Protein AF-A0A545APA5-F1 (afdb_monomer_lite)

Radius of gyration: 21.88 Å; chains: 1; bounding box: 53×45×63 Å

Secondary structure (DSSP, 8-state):
-PPPP--SS-HHHHHHHHHHHHHHHHT-PBPS--BPPTTT-PBPSEEEEETTEEEEEEE-SS---SHHHHHHHHHHHHHHHHHHHHTTGGGS-EEEEEE-SS---HHHHHHHHHTTEEEE-HHHHHHHHHHTT-HHHHHHHHHTT------HHHHHHHHHHHHHS-SSSTTHHHHHHHHHHHHHHHHTTTSPPPEEPPTTS--SS--SEEEE----SHHHHHHHHHH--SEEEEEEE--SS-B-HHHHHHHHTT-BTTTTBSEEEEEESS-B-HHHHHHHHHHHHHH--EEEEE-HHHHHHHHHHHHTT--THHHHHHHHHHHHH--

Foldseek 3Di:
DPDAPDLVFDLVLLLVLCQLLVCQLQVWDWDPWDQFDPPVRDTQSIWTDHPQAIETEHTDAADQQDPVSLVVVLVVVLVSVVRCCVVPVVVGHYAYEYEHAADAFPVSCVVCVVSRYHYHYLVNSLVSCVSSVNNVVSCVSNVVFFDPFDPLVVLVVLLVQVVVQAFDDVRQVVQLVSVQVLCCVQPPVVWARWDADDPPDPDPAHFGTWIAQPDPDHDSVVCCVPLVQRIATEHEHRHPDADAQVVLVSSQVQDDNVHRHQHYEYEYADYHDPRNLVNQVVCCVVPSRHYFYDHSSLSSSLSRCSSSSHRSCVSVVSRVVCSVPVD

pLDDT: mean 87.98, std 14.63, range [32.22, 98.12]

Structure (mmCIF, N/CA/C/O backbone):
data_AF-A0A545APA5-F1
#
_entry.id   AF-A0A545APA5-F1
#
loop_
_atom_site.group_PDB
_atom_site.id
_atom_site.type_symbol
_atom_site.label_atom_id
_atom_site.label_alt_id
_atom_site.label_comp_id
_atom_site.label_asym_id
_atom_site.label_entity_id
_atom_site.label_seq_id
_atom_site.pdbx_PDB_ins_code
_atom_site.Cartn_x
_atom_site.Cartn_y
_atom_site.Cartn_z
_atom_site.occupancy
_atom_site.B_iso_or_equiv
_atom_site.auth_seq_id
_atom_site.auth_comp_id
_atom_site.auth_asym_id
_atom_site.auth_atom_id
_atom_site.pdbx_PDB_model_num
ATOM 1 N N . MET A 1 1 ? -18.502 1.707 -22.173 1.00 32.59 1 MET A N 1
ATOM 2 C CA . MET A 1 1 ? -17.668 1.885 -20.970 1.00 32.59 1 MET A CA 1
ATOM 3 C C . MET A 1 1 ? -17.938 0.678 -20.095 1.00 32.59 1 MET A C 1
ATOM 5 O O . MET A 1 1 ? -19.056 0.595 -19.604 1.00 32.59 1 MET A O 1
ATOM 9 N N . PRO A 1 2 ? -17.041 -0.311 -19.991 1.00 36.38 2 PRO A N 1
ATOM 10 C CA . PRO A 1 2 ? -17.187 -1.287 -18.925 1.00 36.38 2 PRO A CA 1
ATOM 11 C C . PRO A 1 2 ? -16.918 -0.536 -17.620 1.00 36.38 2 PRO A C 1
ATOM 13 O O . PRO A 1 2 ? -15.847 0.048 -17.463 1.00 36.38 2 PRO A O 1
ATOM 16 N N . GLU A 1 3 ? -17.927 -0.455 -16.754 1.00 32.22 3 GLU A N 1
ATOM 17 C CA . GLU A 1 3 ? -17.764 0.060 -15.396 1.00 32.22 3 GLU A CA 1
ATOM 18 C C . GLU A 1 3 ? -16.607 -0.697 -14.737 1.00 32.22 3 GLU A C 1
ATOM 20 O O . GLU A 1 3 ? -16.587 -1.933 -14.729 1.00 32.22 3 GLU A O 1
ATOM 25 N N . GLU A 1 4 ? -15.612 0.028 -14.216 1.00 44.09 4 GLU A N 1
ATOM 26 C CA . GLU A 1 4 ? -14.711 -0.575 -13.239 1.00 44.09 4 GLU A CA 1
ATOM 27 C C . GLU A 1 4 ? -15.588 -1.137 -12.116 1.00 44.09 4 GLU A C 1
ATOM 29 O O . GLU A 1 4 ? -16.508 -0.439 -11.676 1.00 44.09 4 GLU A O 1
ATOM 34 N N . PRO A 1 5 ? -15.362 -2.376 -11.645 1.00 40.19 5 PRO A N 1
ATOM 35 C CA . PRO A 1 5 ? -16.079 -2.834 -10.473 1.00 40.19 5 PRO A CA 1
ATOM 36 C C . PRO A 1 5 ? -15.767 -1.840 -9.355 1.00 40.19 5 PRO A C 1
ATOM 38 O O . PRO A 1 5 ? -14.600 -1.666 -8.994 1.00 40.19 5 PRO A O 1
ATOM 41 N N . ALA A 1 6 ? -16.805 -1.163 -8.857 1.00 38.28 6 ALA A N 1
ATOM 42 C CA . ALA A 1 6 ? -16.716 -0.314 -7.680 1.00 38.28 6 ALA A CA 1
ATOM 43 C C . ALA A 1 6 ? -15.937 -1.057 -6.578 1.00 38.28 6 ALA A C 1
ATOM 45 O O . ALA A 1 6 ? -16.002 -2.296 -6.539 1.00 38.28 6 ALA A O 1
ATOM 46 N N . PRO A 1 7 ? -15.213 -0.358 -5.678 1.00 47.88 7 PRO A N 1
ATOM 47 C CA . PRO A 1 7 ? -14.736 -1.007 -4.463 1.00 47.88 7 PRO A CA 1
ATOM 48 C C . PRO A 1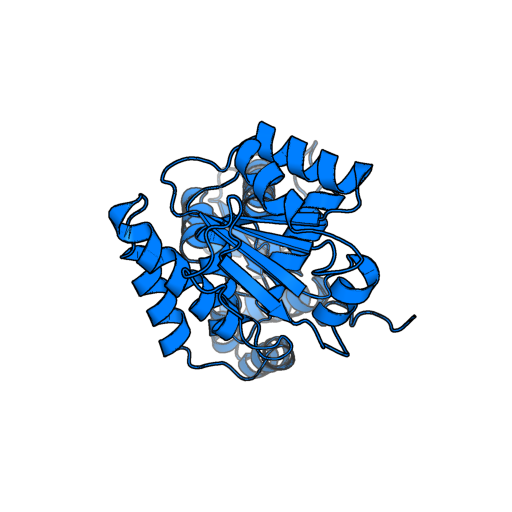 7 ? -15.931 -1.744 -3.854 1.00 47.88 7 PRO A C 1
ATOM 50 O O . PRO A 1 7 ? -16.967 -1.136 -3.583 1.00 47.88 7 PRO A O 1
ATOM 53 N N . ARG A 1 8 ? -15.844 -3.079 -3.778 1.00 57.56 8 ARG A N 1
ATOM 54 C CA . ARG A 1 8 ? -17.017 -3.916 -3.477 1.00 57.56 8 ARG A CA 1
ATOM 55 C C . ARG A 1 8 ? -17.552 -3.672 -2.063 1.00 57.56 8 ARG A C 1
ATOM 57 O O . ARG A 1 8 ? -18.700 -4.022 -1.804 1.00 57.56 8 ARG A O 1
ATOM 64 N N . TYR A 1 9 ? -16.766 -3.012 -1.207 1.00 65.44 9 TYR A N 1
ATOM 65 C CA . TYR A 1 9 ? -17.200 -2.477 0.078 1.00 65.44 9 TYR A CA 1
ATOM 66 C C . TYR A 1 9 ? -17.192 -0.952 0.091 1.00 65.44 9 TYR A C 1
ATOM 68 O O . TYR A 1 9 ? -16.242 -0.296 -0.338 1.00 65.44 9 TYR A O 1
ATOM 76 N N . SER A 1 10 ? -18.251 -0.392 0.660 1.00 78.62 10 SER A N 1
ATOM 77 C CA . SER A 1 10 ? -18.322 1.013 1.039 1.00 78.62 10 SER A CA 1
ATOM 78 C C . SER A 1 10 ? -17.868 1.193 2.485 1.00 78.62 10 SER A C 1
ATOM 80 O O . SER A 1 10 ? -18.072 0.323 3.334 1.00 78.62 10 SER A O 1
ATOM 82 N N . GLU A 1 11 ? -17.314 2.365 2.790 1.00 87.81 11 GLU A N 1
ATOM 83 C CA . GLU A 1 11 ? -17.044 2.799 4.167 1.00 87.81 11 GLU A CA 1
ATOM 84 C C . GLU A 1 11 ? -18.281 2.631 5.063 1.00 87.81 11 GLU A C 1
ATOM 86 O O . GLU A 1 11 ? -18.167 2.185 6.198 1.00 87.81 11 GLU A O 1
ATOM 91 N N . LEU A 1 12 ? -19.476 2.860 4.505 1.00 89.44 12 LEU A N 1
ATOM 92 C CA . LEU A 1 12 ? -20.754 2.652 5.178 1.00 89.44 12 LEU A CA 1
ATOM 93 C C . LEU A 1 12 ? -20.958 1.206 5.657 1.00 89.44 12 LEU A C 1
ATOM 95 O O . LEU A 1 12 ? -21.382 1.009 6.791 1.00 89.44 12 LEU A O 1
ATOM 99 N N . GLN A 1 13 ? -20.663 0.200 4.830 1.00 90.50 13 GLN A N 1
ATOM 100 C CA . GLN A 1 13 ? -20.833 -1.207 5.221 1.00 90.50 13 GLN A CA 1
ATOM 101 C C . GLN A 1 13 ? -19.850 -1.609 6.325 1.00 90.50 13 GLN A C 1
ATOM 103 O O . GLN A 1 13 ? -20.240 -2.301 7.265 1.00 90.50 13 GLN A O 1
ATOM 108 N N . LEU A 1 14 ? -18.599 -1.138 6.253 1.00 92.69 14 LEU A N 1
ATOM 109 C CA . LEU A 1 14 ? -17.624 -1.367 7.320 1.00 92.69 14 LEU A CA 1
ATOM 110 C C . LEU A 1 14 ? -18.073 -0.692 8.624 1.00 92.69 14 LEU A C 1
ATOM 112 O O . LEU A 1 14 ? -18.057 -1.319 9.681 1.00 92.69 14 LEU A O 1
ATOM 116 N N . THR A 1 15 ? -18.551 0.551 8.550 1.00 94.38 15 THR A N 1
ATOM 117 C CA . THR A 1 15 ? -19.113 1.271 9.699 1.00 94.38 15 THR A CA 1
ATOM 118 C C . THR A 1 15 ? -20.309 0.529 10.297 1.00 94.38 15 THR A C 1
ATOM 120 O O . THR A 1 15 ? -20.376 0.377 11.513 1.00 94.38 15 THR A O 1
ATOM 123 N N . GLN A 1 16 ? -21.221 -0.000 9.476 1.00 93.62 16 GLN A N 1
ATOM 124 C CA . GLN A 1 16 ? -22.370 -0.789 9.941 1.00 93.62 16 GLN A CA 1
ATOM 125 C C . GLN A 1 16 ? -21.945 -2.083 10.647 1.00 93.62 16 GLN A C 1
ATOM 127 O O . GLN A 1 16 ? -22.492 -2.413 11.702 1.00 93.62 16 GLN A O 1
ATOM 132 N N . LEU A 1 17 ? -20.952 -2.800 10.107 1.00 94.38 17 LEU A N 1
ATOM 133 C CA . LEU A 1 17 ? -20.383 -3.978 10.765 1.00 94.38 17 LEU A CA 1
ATOM 134 C C . LEU A 1 17 ? -19.790 -3.598 12.128 1.00 94.38 17 LEU A C 1
ATOM 136 O O . LEU A 1 17 ? -20.111 -4.222 13.138 1.00 94.38 17 LEU A O 1
ATOM 140 N N . LEU A 1 18 ? -18.982 -2.538 12.181 1.00 96.50 18 LEU A N 1
ATOM 141 C CA . LEU A 1 18 ? -18.367 -2.053 13.416 1.00 96.50 18 LEU A CA 1
ATOM 142 C C . LEU A 1 18 ? -19.415 -1.626 14.456 1.00 96.50 18 LEU A C 1
ATOM 144 O O . LEU A 1 18 ? -19.335 -2.044 15.611 1.00 96.50 18 LEU A O 1
ATOM 148 N N . GLN A 1 19 ? -20.446 -0.881 14.051 1.00 95.31 19 GLN A N 1
ATOM 149 C CA . GLN A 1 19 ? -21.555 -0.475 14.924 1.00 95.31 19 GLN A CA 1
ATOM 150 C C . GLN A 1 19 ? -22.331 -1.670 15.494 1.00 95.31 19 GLN A C 1
ATOM 152 O O . GLN A 1 19 ? -22.852 -1.597 16.606 1.00 95.31 19 GLN A O 1
ATOM 157 N N . LYS A 1 20 ? -22.386 -2.786 14.761 1.00 94.69 20 LYS A N 1
ATOM 158 C CA . LYS A 1 20 ? -23.021 -4.031 15.205 1.00 94.69 20 LYS A CA 1
ATOM 159 C C . LYS A 1 20 ? -22.152 -4.813 16.197 1.00 94.69 20 LYS A C 1
ATOM 161 O O . LYS A 1 20 ? -22.684 -5.356 17.166 1.00 94.69 20 LYS A O 1
ATOM 166 N N . ILE A 1 21 ? -20.834 -4.881 15.977 1.00 97.31 21 ILE A N 1
ATOM 167 C CA . ILE A 1 21 ? -19.932 -5.716 16.791 1.00 97.31 21 ILE A CA 1
ATOM 168 C C . ILE A 1 21 ? -19.399 -5.007 18.044 1.00 97.31 21 ILE A C 1
ATOM 170 O O . ILE A 1 21 ? -19.267 -5.663 19.074 1.00 97.31 21 ILE A O 1
ATOM 174 N N . ILE A 1 22 ? -19.118 -3.698 17.994 1.00 97.19 22 ILE A N 1
ATOM 175 C CA . ILE A 1 22 ? -18.480 -2.950 19.096 1.00 97.19 22 ILE A CA 1
ATOM 176 C C . ILE A 1 22 ? -19.302 -3.033 20.394 1.00 97.19 22 ILE A C 1
ATOM 178 O O . ILE A 1 22 ? -18.725 -3.444 21.405 1.00 97.19 22 ILE A O 1
ATOM 182 N N . PRO A 1 23 ? -20.624 -2.749 20.400 1.00 96.75 23 PRO A N 1
ATOM 183 C CA . PRO A 1 23 ? -21.413 -2.787 21.632 1.00 96.75 23 PRO A CA 1
ATOM 184 C C . PRO A 1 23 ? -21.357 -4.141 22.332 1.00 96.75 23 PRO A C 1
ATOM 186 O O . PRO A 1 23 ? -21.187 -4.216 23.543 1.00 96.75 23 PRO A O 1
ATOM 189 N N . ARG A 1 24 ? -21.420 -5.232 21.558 1.00 96.25 24 ARG A N 1
ATOM 190 C CA . ARG A 1 24 ? -21.397 -6.599 22.096 1.00 96.25 24 ARG A CA 1
ATOM 191 C C . ARG A 1 24 ? -20.000 -7.073 22.479 1.00 96.25 24 ARG A C 1
ATOM 193 O O . ARG A 1 24 ? -19.850 -7.793 23.459 1.00 96.25 24 ARG A O 1
ATOM 200 N N . ALA A 1 25 ? -18.975 -6.701 21.714 1.00 96.06 25 ALA A N 1
ATOM 201 C CA . ALA A 1 25 ? -17.600 -7.113 21.986 1.00 96.06 25 ALA A CA 1
ATOM 202 C C . ALA A 1 25 ? -17.033 -6.448 23.245 1.00 96.06 25 ALA A C 1
ATOM 204 O O . ALA A 1 25 ? -16.169 -7.027 23.920 1.00 96.06 25 ALA A O 1
ATOM 205 N N . PHE A 1 26 ? -17.465 -5.221 23.530 1.00 95.75 26 PHE A N 1
ATOM 206 C CA . PHE A 1 26 ? -16.874 -4.388 24.570 1.00 95.75 26 PHE A CA 1
ATOM 207 C C . PHE A 1 26 ? -17.806 -4.072 25.737 1.00 95.75 26 PHE A C 1
ATOM 209 O O . PHE A 1 26 ? -17.284 -3.590 26.743 1.00 95.75 26 PHE A O 1
ATOM 216 N N . ASP A 1 27 ? -19.095 -4.412 25.623 1.00 95.38 27 ASP A N 1
ATOM 217 C CA . ASP A 1 27 ? -20.151 -4.077 26.586 1.00 95.38 27 ASP A CA 1
ATOM 218 C C . ASP A 1 27 ? -20.247 -2.557 26.793 1.00 95.38 27 ASP A C 1
ATOM 220 O O . ASP A 1 27 ? -19.984 -2.025 27.868 1.00 95.38 27 ASP A O 1
ATOM 224 N N . VAL A 1 28 ? -20.498 -1.846 25.689 1.00 95.25 28 VAL A N 1
ATOM 225 C CA . VAL A 1 28 ? -20.505 -0.375 25.621 1.00 95.25 28 VAL A CA 1
ATOM 226 C C . VAL A 1 28 ? -21.687 0.130 24.805 1.00 95.25 28 VAL A C 1
ATOM 228 O O . VAL A 1 28 ? -22.149 -0.537 23.878 1.00 95.25 28 VAL A O 1
ATOM 231 N N . GLU A 1 29 ? -22.121 1.351 25.089 1.00 93.19 29 GLU A N 1
ATOM 232 C CA . GLU A 1 29 ? -23.029 2.096 24.220 1.00 93.19 29 GLU A CA 1
ATOM 233 C C . GLU A 1 29 ? -22.230 2.999 23.272 1.00 93.19 29 GLU A C 1
ATOM 235 O O . GLU A 1 29 ? -21.203 3.572 23.644 1.00 93.19 29 GLU A O 1
ATOM 240 N N . LEU A 1 30 ? -22.689 3.116 22.024 1.00 91.94 30 LEU A N 1
ATOM 241 C CA . LEU A 1 30 ? -22.086 4.038 21.063 1.00 91.94 30 LEU A CA 1
ATOM 242 C C . LEU A 1 30 ? -22.632 5.443 21.296 1.00 91.94 30 LEU A C 1
ATOM 244 O O . LEU A 1 30 ? -23.838 5.631 21.454 1.00 91.94 30 LEU A O 1
ATOM 248 N N . ALA A 1 31 ? -21.756 6.441 21.241 1.00 84.56 31 ALA A N 1
ATOM 249 C CA . ALA A 1 31 ? -22.164 7.833 21.296 1.00 84.56 31 ALA A CA 1
ATOM 250 C C . ALA A 1 31 ? -22.983 8.196 20.047 1.00 84.56 31 ALA A C 1
ATOM 252 O O . ALA A 1 31 ? -22.583 7.914 18.916 1.00 84.56 31 ALA A O 1
ATOM 253 N N . SER A 1 32 ? -24.118 8.872 20.245 1.00 63.72 32 SER A N 1
ATOM 254 C CA . SER A 1 32 ? -25.019 9.271 19.158 1.00 63.72 32 SER A CA 1
ATOM 255 C C . SER A 1 32 ? -24.383 10.272 18.186 1.00 63.72 32 SER A C 1
ATOM 257 O O . SER A 1 32 ? -24.741 10.287 17.010 1.00 63.72 32 SER A O 1
ATOM 259 N N . GLU A 1 33 ? -23.442 11.100 18.661 1.00 65.81 33 GLU A N 1
ATOM 260 C CA . GLU A 1 33 ? -22.633 12.022 17.854 1.00 65.81 33 GLU A CA 1
ATOM 261 C C . GLU A 1 33 ? -21.483 12.614 18.685 1.00 65.81 33 GLU A C 1
ATOM 263 O O . GLU A 1 33 ? -21.731 13.369 19.622 1.00 65.81 33 GLU A O 1
ATOM 268 N N . VAL A 1 34 ? -20.227 12.347 18.312 1.00 63.03 34 VAL A N 1
ATOM 269 C CA . VAL A 1 34 ? -19.080 13.131 18.803 1.00 63.03 34 VAL A CA 1
ATOM 270 C C . VAL A 1 34 ? -18.752 14.184 17.755 1.00 63.03 34 VAL A C 1
ATOM 272 O O . VAL A 1 34 ? -18.279 13.876 16.657 1.00 63.03 34 VAL A O 1
ATOM 275 N N . ARG A 1 35 ? -19.066 15.442 18.077 1.00 64.44 35 ARG A N 1
ATOM 276 C CA . ARG A 1 35 ? -18.706 16.598 17.254 1.00 64.44 35 ARG A CA 1
ATOM 277 C C . ARG A 1 35 ? -17.394 17.159 17.759 1.00 64.44 35 ARG A C 1
ATOM 279 O O . ARG A 1 35 ? -17.296 17.527 18.924 1.00 64.44 35 ARG A O 1
ATOM 286 N N . LEU A 1 36 ? -16.412 17.251 16.870 1.00 65.62 36 LEU A N 1
ATOM 287 C CA . LEU A 1 36 ? -15.152 17.894 17.209 1.00 65.62 36 LEU A CA 1
ATOM 288 C C . LEU A 1 36 ? -15.356 19.408 17.417 1.00 65.62 36 LEU A C 1
ATOM 290 O O . LEU A 1 36 ? -16.164 2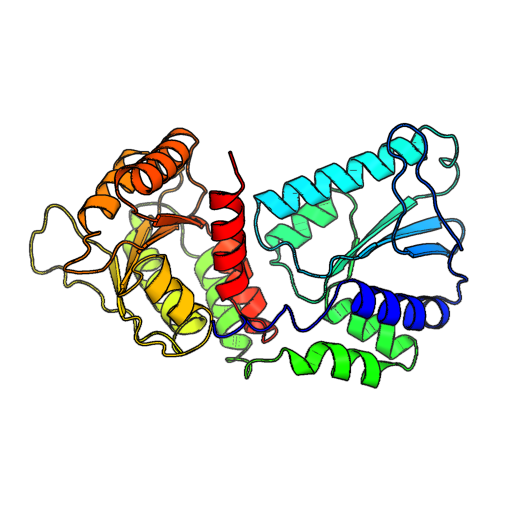0.023 16.702 1.00 65.62 36 LEU A O 1
ATOM 294 N N . PRO A 1 37 ? -14.608 20.018 18.351 1.00 63.22 37 PRO A N 1
ATOM 295 C CA . PRO A 1 37 ? -14.672 21.447 18.626 1.00 63.22 37 PRO A CA 1
ATOM 296 C C . PRO A 1 37 ? -14.287 22.300 17.408 1.00 63.22 37 PRO A C 1
ATOM 298 O O . PRO A 1 37 ? -13.716 21.841 16.408 1.00 63.22 37 PRO A O 1
ATOM 301 N N . LYS A 1 38 ? -14.660 23.584 17.447 1.00 56.56 38 LYS A N 1
ATOM 302 C CA . LYS A 1 38 ? -14.297 24.536 16.386 1.00 56.56 38 LYS A CA 1
ATOM 303 C C . LYS A 1 38 ? -12.769 24.705 16.357 1.00 56.56 38 LYS A C 1
ATOM 305 O O . LYS A 1 38 ? -12.176 24.802 17.421 1.00 56.56 38 LYS A O 1
ATOM 310 N N . PRO A 1 39 ? -12.135 24.810 15.172 1.00 54.34 39 PRO A N 1
ATOM 311 C CA . PRO A 1 39 ? -12.724 25.015 13.843 1.00 54.34 39 PRO A CA 1
ATOM 312 C C . PRO A 1 39 ? -12.998 23.734 13.036 1.00 54.34 39 PRO A C 1
ATOM 314 O O . PRO A 1 39 ? -13.485 23.842 11.913 1.00 54.34 39 PRO A O 1
ATOM 317 N N . LEU A 1 40 ? -12.701 22.540 13.562 1.00 60.06 40 LEU A N 1
ATOM 318 C CA . LEU A 1 40 ? -12.687 21.310 12.763 1.00 60.06 40 LEU A CA 1
ATOM 319 C C . LEU A 1 40 ? -14.084 20.883 12.292 1.00 60.06 40 LEU A C 1
ATOM 321 O O . LEU A 1 40 ? -14.188 20.416 11.166 1.00 60.06 40 LEU A O 1
ATOM 325 N N . ARG A 1 41 ? -15.158 21.082 13.081 1.00 54.62 41 ARG A N 1
ATOM 326 C CA . ARG A 1 41 ? -16.564 20.759 12.705 1.00 54.62 41 ARG A CA 1
ATOM 327 C C . ARG A 1 41 ? -16.757 19.360 12.076 1.00 54.62 41 ARG A C 1
ATOM 329 O O . ARG A 1 41 ? -17.726 19.137 11.351 1.00 54.62 41 ARG A O 1
ATOM 336 N N . MET A 1 42 ? -15.856 18.418 12.337 1.00 59.66 42 MET A N 1
ATOM 337 C CA . MET A 1 42 ? -15.904 17.075 11.764 1.00 59.66 42 MET A CA 1
ATOM 338 C C . MET A 1 42 ? -16.576 16.099 12.732 1.00 59.66 42 MET A C 1
ATOM 340 O O . MET A 1 42 ? -16.525 16.273 13.952 1.00 59.66 42 MET A O 1
ATOM 344 N N . ARG A 1 43 ? -17.249 15.103 12.153 1.00 67.50 43 ARG A N 1
ATOM 345 C CA . ARG A 1 43 ? -17.940 14.023 12.856 1.00 67.50 43 ARG A CA 1
ATOM 346 C C . ARG A 1 43 ? -17.002 12.824 12.888 1.00 67.50 43 ARG A C 1
ATOM 348 O O . ARG A 1 43 ? -16.492 12.445 11.840 1.00 67.50 43 ARG A O 1
ATOM 355 N N . VAL A 1 44 ? -16.770 12.272 14.073 1.00 77.81 44 VAL A N 1
ATOM 356 C CA . VAL A 1 44 ? -16.097 10.975 14.212 1.00 77.81 44 VAL A CA 1
ATOM 357 C C . VAL A 1 44 ? -17.083 9.885 13.792 1.00 77.81 44 VAL A C 1
ATOM 359 O O . VAL A 1 44 ? -18.263 9.976 14.140 1.00 77.81 44 VAL A O 1
ATOM 362 N N . ASP A 1 45 ? -16.617 8.876 13.054 1.00 87.69 45 ASP A N 1
ATOM 363 C CA . ASP A 1 45 ? -17.488 7.824 12.515 1.00 87.69 45 ASP A CA 1
ATOM 364 C C . ASP A 1 45 ? -18.151 7.001 13.627 1.00 87.69 45 ASP A C 1
ATOM 366 O O . ASP A 1 45 ? -19.364 6.777 13.609 1.00 87.69 45 ASP A O 1
ATOM 370 N N . ILE A 1 46 ? -17.362 6.564 14.615 1.00 91.94 46 ILE A N 1
ATOM 371 C CA . ILE A 1 46 ? -17.848 5.846 15.797 1.00 91.94 46 ILE A CA 1
ATOM 372 C C . ILE A 1 46 ? -17.073 6.320 17.026 1.00 91.94 46 ILE A C 1
ATOM 374 O O . ILE A 1 46 ? -15.854 6.480 16.989 1.00 91.94 46 ILE A O 1
ATOM 378 N N . ALA A 1 47 ? -17.772 6.499 18.142 1.00 91.94 47 ALA A N 1
ATOM 379 C CA . ALA A 1 47 ? -17.153 6.782 19.425 1.00 91.94 47 ALA A CA 1
ATOM 380 C C . ALA A 1 47 ? -17.875 6.040 20.548 1.00 91.94 47 ALA A C 1
ATOM 382 O O . ALA A 1 47 ? -19.086 5.833 20.479 1.00 91.94 47 ALA A O 1
ATOM 383 N N . PHE A 1 48 ? -17.131 5.638 21.570 1.00 92.62 48 PHE A N 1
ATOM 384 C CA . PHE A 1 48 ? -17.672 5.004 22.769 1.00 92.62 48 PHE A CA 1
ATOM 385 C C . PHE A 1 48 ? -16.722 5.218 23.947 1.00 92.62 48 PHE A C 1
ATOM 387 O O . PHE A 1 48 ? -15.517 5.390 23.758 1.00 92.62 48 PHE A O 1
ATOM 394 N N . GLU A 1 49 ? -17.255 5.182 25.162 1.00 91.44 49 GLU A N 1
ATOM 395 C CA . GLU A 1 49 ? -16.455 5.228 26.383 1.00 91.44 49 GLU A CA 1
ATOM 396 C C . GLU A 1 49 ? -16.372 3.836 27.008 1.00 91.44 49 GLU A C 1
ATOM 398 O O . GLU A 1 49 ? -17.351 3.089 27.040 1.00 91.44 49 GLU A O 1
ATOM 403 N N . ARG A 1 50 ? -15.190 3.466 27.503 1.00 90.94 50 ARG A N 1
ATOM 404 C CA . ARG A 1 50 ? -14.985 2.206 28.214 1.00 90.94 50 ARG A CA 1
ATOM 405 C C . ARG A 1 50 ? -13.981 2.389 29.337 1.00 90.94 50 ARG A C 1
ATOM 407 O O . ARG A 1 50 ? -12.857 2.808 29.085 1.00 90.94 50 ARG A O 1
ATOM 414 N N . ALA A 1 51 ? -14.378 2.029 30.558 1.00 89.81 51 ALA A N 1
ATOM 415 C CA . ALA A 1 51 ? -13.530 2.124 31.750 1.00 89.81 51 ALA A CA 1
ATOM 416 C C . ALA A 1 51 ? -12.875 3.516 31.918 1.00 89.81 51 ALA A C 1
ATOM 418 O O . ALA A 1 51 ? -11.681 3.614 32.196 1.00 89.81 51 ALA A O 1
ATOM 419 N N . GLY A 1 52 ? -13.647 4.586 31.695 1.00 87.88 52 GLY A N 1
ATOM 420 C CA . GLY A 1 52 ? -13.167 5.967 31.794 1.00 87.88 52 GLY A CA 1
ATOM 421 C C . GLY A 1 52 ? -12.221 6.395 30.671 1.00 87.88 52 GLY A C 1
ATOM 422 O O . GLY A 1 52 ? -11.500 7.365 30.839 1.00 87.88 52 GLY A O 1
ATOM 423 N N . THR A 1 53 ? -12.159 5.664 29.553 1.00 90.12 53 THR A N 1
ATOM 424 C CA . THR A 1 53 ? -11.378 6.031 28.361 1.00 90.12 53 THR A CA 1
ATOM 425 C C . THR A 1 53 ? -12.317 6.244 27.180 1.00 90.12 53 THR A C 1
ATOM 427 O O . THR A 1 53 ? -13.063 5.334 26.806 1.00 90.12 53 THR A O 1
ATOM 430 N N . LEU A 1 54 ? -12.250 7.418 26.554 1.00 89.44 54 LEU A N 1
ATOM 431 C CA . LEU A 1 54 ? -12.953 7.710 25.311 1.00 89.44 54 LEU A CA 1
ATOM 432 C C . LEU A 1 54 ? -12.195 7.071 24.143 1.00 89.44 54 LEU A C 1
ATOM 434 O O . LEU A 1 54 ? -11.007 7.319 23.947 1.00 89.44 54 LEU A O 1
ATOM 438 N N . THR A 1 55 ? -12.875 6.250 23.349 1.00 92.38 55 THR A N 1
ATOM 439 C CA . THR A 1 55 ? -12.329 5.662 22.123 1.00 92.38 55 THR A CA 1
ATOM 440 C C . THR A 1 55 ? -13.010 6.268 20.910 1.00 92.38 55 THR A C 1
ATOM 442 O O . THR A 1 55 ? -14.233 6.226 20.791 1.00 92.38 55 THR A O 1
ATOM 445 N N . LEU A 1 56 ? -12.206 6.794 19.991 1.00 91.62 56 LEU A N 1
ATOM 446 C CA . LEU A 1 56 ? -12.647 7.297 18.696 1.00 91.62 56 LEU A CA 1
ATOM 447 C C . LEU A 1 56 ? -12.182 6.340 17.614 1.00 91.62 56 LEU A C 1
ATOM 449 O O . LEU A 1 56 ? -10.990 6.051 17.520 1.00 91.62 56 LEU A O 1
ATOM 453 N N . VAL A 1 57 ? -13.110 5.866 16.795 1.00 93.81 57 VAL A N 1
ATOM 454 C CA . VAL A 1 57 ? -12.822 4.970 15.681 1.00 93.81 57 VAL A CA 1
ATOM 455 C C . VAL A 1 57 ? -13.066 5.728 14.388 1.00 93.81 57 VAL A C 1
ATOM 457 O O . VAL A 1 57 ? -14.200 6.067 14.056 1.00 93.81 57 VAL A O 1
ATOM 460 N N . GLU A 1 58 ? -11.981 5.976 13.666 1.00 93.50 58 GLU A N 1
ATOM 461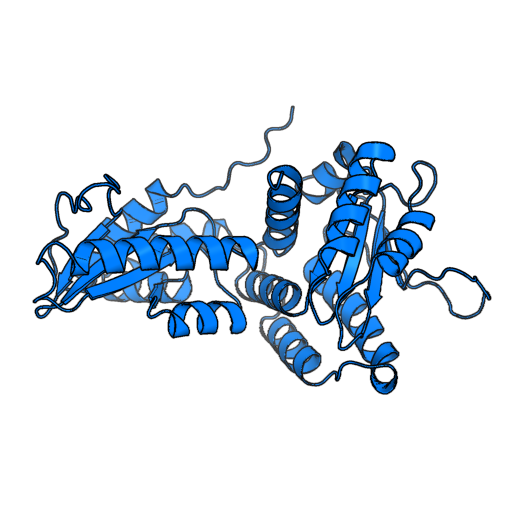 C CA . GLU A 1 58 ? -12.009 6.468 12.297 1.00 93.50 58 GLU A CA 1
ATOM 462 C C . GLU A 1 58 ? -12.108 5.277 11.348 1.00 93.50 58 GLU A C 1
ATOM 464 O O . GLU A 1 58 ? -11.231 4.407 11.346 1.00 93.50 58 GLU A O 1
ATOM 469 N N . VAL A 1 59 ? -13.145 5.239 10.517 1.00 93.88 59 VAL A N 1
ATOM 470 C CA . VAL A 1 59 ? -13.371 4.150 9.567 1.00 93.88 59 VAL A CA 1
ATOM 471 C C . VAL A 1 59 ? -12.908 4.586 8.187 1.00 93.88 59 VAL A C 1
ATOM 473 O O . VAL A 1 59 ? -13.178 5.695 7.732 1.00 93.88 59 VAL A O 1
ATOM 476 N N . ARG A 1 60 ? -12.178 3.718 7.489 1.00 93.00 60 ARG A N 1
ATOM 477 C CA . ARG A 1 60 ? -11.782 3.964 6.102 1.00 93.00 60 ARG A CA 1
ATOM 478 C C . ARG A 1 60 ? -12.233 2.833 5.213 1.00 93.00 60 ARG A C 1
ATOM 480 O O . ARG A 1 60 ? -11.749 1.719 5.353 1.00 93.00 60 ARG A O 1
ATOM 487 N N . GLY A 1 61 ? -13.088 3.144 4.239 1.00 88.12 61 GLY A N 1
ATOM 488 C CA . GLY A 1 61 ? -13.565 2.165 3.252 1.00 88.12 61 GLY A CA 1
ATOM 489 C C . GLY A 1 61 ? -12.468 1.606 2.336 1.00 88.12 61 GLY A C 1
ATOM 490 O O . GLY A 1 61 ? -12.662 0.579 1.698 1.00 88.12 61 GLY A O 1
ATOM 491 N N . SER A 1 62 ? -11.300 2.251 2.283 1.00 89.19 62 SER A N 1
ATOM 492 C CA . SER A 1 62 ? -10.118 1.755 1.575 1.00 89.19 62 SER A CA 1
ATOM 493 C C . SER A 1 62 ? -8.885 1.828 2.469 1.00 89.19 62 SER A C 1
ATOM 495 O O . SER A 1 62 ? -8.592 2.889 3.028 1.00 89.19 62 SER A O 1
ATOM 497 N N . THR A 1 63 ? -8.110 0.747 2.538 1.00 94.19 63 THR A N 1
ATOM 498 C CA . THR A 1 63 ? -6.833 0.730 3.262 1.00 94.19 63 THR A CA 1
ATOM 499 C C . THR A 1 63 ? -5.857 1.763 2.677 1.00 94.19 63 THR A C 1
ATOM 501 O O . THR A 1 63 ? -5.619 1.726 1.470 1.00 94.19 63 THR A O 1
ATOM 504 N N . PRO A 1 64 ? -5.264 2.676 3.470 1.00 95.00 64 PRO A N 1
ATOM 505 C CA . PRO A 1 64 ? -4.277 3.650 2.997 1.00 95.00 64 PRO A CA 1
ATOM 506 C C . PRO A 1 64 ? -2.905 2.985 2.829 1.00 95.00 64 PRO A C 1
ATOM 508 O O . PRO A 1 64 ? -2.159 2.823 3.786 1.00 95.00 64 PRO A O 1
ATOM 511 N N . GLN A 1 65 ? -2.557 2.590 1.611 1.00 94.88 65 GLN A N 1
ATOM 512 C CA . GLN A 1 65 ? -1.414 1.710 1.340 1.00 94.88 65 GLN A CA 1
ATOM 513 C C . GLN A 1 65 ? -0.167 2.441 0.824 1.00 94.88 65 GLN A C 1
ATOM 515 O O . GLN A 1 65 ? 0.808 1.801 0.438 1.00 94.88 65 GLN A O 1
ATOM 520 N N . THR A 1 66 ? -0.186 3.776 0.797 1.00 95.19 66 THR A N 1
ATOM 521 C CA . THR A 1 66 ? 0.963 4.595 0.395 1.00 95.19 66 THR A CA 1
ATOM 522 C C . THR A 1 66 ? 1.484 5.409 1.568 1.00 95.19 66 THR A C 1
ATOM 524 O O . THR A 1 66 ? 0.740 5.871 2.434 1.00 95.19 66 THR A O 1
ATOM 527 N N . ASP A 1 67 ? 2.789 5.653 1.555 1.00 94.25 67 ASP A N 1
ATOM 528 C CA . ASP A 1 67 ? 3.484 6.491 2.528 1.00 94.25 67 ASP A CA 1
ATOM 529 C C . ASP A 1 67 ? 2.876 7.910 2.645 1.00 94.25 67 ASP A C 1
ATOM 531 O O . ASP A 1 67 ? 2.759 8.454 3.745 1.00 94.25 67 ASP A O 1
ATOM 535 N N . ARG A 1 68 ? 2.410 8.488 1.526 1.00 93.75 68 ARG A N 1
ATOM 536 C CA . ARG A 1 68 ? 1.680 9.765 1.511 1.00 93.75 68 ARG A CA 1
ATOM 537 C C . ARG A 1 68 ? 0.364 9.666 2.286 1.00 93.75 68 ARG A C 1
ATOM 539 O O . ARG A 1 68 ? 0.155 10.464 3.196 1.00 93.75 68 ARG A O 1
ATOM 546 N N . ARG A 1 69 ? -0.485 8.687 1.960 1.00 95.44 69 ARG A N 1
ATOM 547 C CA . ARG A 1 69 ? -1.803 8.515 2.593 1.00 95.44 69 ARG A CA 1
ATOM 548 C C . ARG A 1 69 ? -1.693 8.196 4.079 1.00 95.44 69 ARG A C 1
ATOM 550 O O . ARG A 1 69 ? -2.463 8.736 4.866 1.00 95.44 69 ARG A O 1
ATOM 557 N N . ILE A 1 70 ? -0.713 7.382 4.476 1.00 96.56 70 ILE A N 1
ATOM 558 C CA . ILE A 1 70 ? -0.427 7.102 5.891 1.00 96.56 70 ILE A CA 1
ATOM 559 C C . ILE A 1 70 ? -0.050 8.388 6.634 1.00 96.56 70 ILE A C 1
ATOM 561 O O . ILE A 1 70 ? -0.605 8.652 7.698 1.00 96.56 70 ILE A O 1
ATOM 565 N N . ARG A 1 71 ? 0.835 9.227 6.076 1.00 95.50 71 ARG A N 1
ATOM 566 C CA . ARG A 1 71 ? 1.188 10.515 6.700 1.00 95.50 71 ARG A CA 1
ATOM 567 C C . ARG A 1 71 ? 0.003 11.465 6.813 1.00 95.50 71 ARG A C 1
ATOM 569 O O . ARG A 1 71 ? -0.187 12.057 7.868 1.00 95.50 71 ARG A O 1
ATOM 576 N N . GLU A 1 72 ? -0.770 11.623 5.742 1.00 93.94 72 GLU A N 1
ATOM 577 C CA . GLU A 1 72 ? -1.957 12.488 5.733 1.00 93.94 72 GLU A CA 1
ATOM 578 C C . GLU A 1 72 ? -2.991 12.018 6.765 1.00 93.94 72 GLU A C 1
ATOM 580 O O . GLU A 1 72 ? -3.581 12.835 7.473 1.00 93.94 72 GLU A O 1
ATOM 585 N N . LEU A 1 73 ? -3.165 10.700 6.900 1.00 94.31 73 LEU A N 1
ATOM 586 C CA . LEU A 1 73 ? -4.056 10.110 7.888 1.00 94.31 73 LEU A CA 1
ATOM 587 C C . LEU A 1 73 ? -3.569 10.340 9.320 1.00 94.31 73 LEU A C 1
ATOM 589 O O . LEU A 1 73 ? -4.355 10.799 10.144 1.00 94.31 73 LEU A O 1
ATOM 593 N N . ILE A 1 74 ? -2.293 10.063 9.606 1.00 95.62 74 ILE A N 1
ATOM 594 C CA . ILE A 1 74 ? -1.696 10.312 10.925 1.00 95.62 74 ILE A CA 1
ATOM 595 C C . ILE A 1 74 ? -1.851 11.785 11.296 1.00 95.62 74 ILE A C 1
ATOM 597 O O . ILE A 1 74 ? -2.362 12.093 12.366 1.00 95.62 74 ILE A O 1
ATOM 601 N N . TRP A 1 75 ? -1.478 12.691 10.390 1.00 93.31 75 TRP A N 1
ATOM 602 C CA . TRP A 1 75 ? -1.586 14.132 10.608 1.00 93.31 75 TRP A CA 1
ATOM 603 C C . TRP A 1 75 ? -3.021 14.572 10.911 1.00 93.31 75 TRP A C 1
ATOM 605 O O . TRP A 1 75 ? -3.249 15.405 11.786 1.00 93.31 75 TRP A O 1
ATOM 615 N N . ARG A 1 76 ? -4.005 14.008 10.202 1.00 89.75 76 ARG A N 1
ATOM 616 C CA . ARG A 1 76 ? -5.418 14.320 10.430 1.00 89.75 76 ARG A CA 1
ATOM 617 C C . ARG A 1 76 ? -5.897 13.826 11.796 1.00 89.75 76 ARG A C 1
ATOM 619 O O . ARG A 1 76 ? -6.571 14.576 12.492 1.00 89.75 76 ARG A O 1
ATOM 626 N N . LEU A 1 77 ? -5.553 12.596 12.173 1.00 89.81 77 LEU A N 1
ATOM 627 C CA . LEU A 1 77 ? -5.959 12.015 13.455 1.00 89.81 77 LEU A CA 1
ATOM 628 C C . LEU A 1 77 ? -5.277 12.695 14.646 1.00 89.81 77 LEU A C 1
ATOM 630 O O . LEU A 1 77 ? -5.912 12.899 15.677 1.00 89.81 77 LEU A O 1
ATOM 634 N N . ASP A 1 78 ? -4.019 13.102 14.489 1.00 88.75 78 ASP A N 1
ATOM 635 C CA . ASP A 1 78 ? -3.294 13.886 15.490 1.00 88.75 78 ASP A CA 1
ATOM 636 C C . ASP A 1 78 ? -3.978 15.239 15.731 1.00 88.75 78 ASP A C 1
ATOM 638 O O . ASP A 1 78 ? -4.259 15.603 16.868 1.00 88.75 78 ASP A O 1
ATOM 642 N N . LYS A 1 79 ? -4.404 15.922 14.659 1.00 85.19 79 LYS A N 1
ATOM 643 C CA . LYS A 1 79 ? -5.209 17.147 14.778 1.00 85.19 79 LYS A CA 1
ATOM 644 C C . LYS A 1 79 ? -6.524 16.952 15.528 1.00 85.19 79 LYS A C 1
ATOM 646 O O . LYS A 1 79 ? -6.942 17.860 16.241 1.00 85.19 79 LYS A O 1
ATOM 651 N N . TYR A 1 80 ? -7.201 15.818 15.345 1.00 81.00 80 TYR A N 1
ATOM 652 C CA . TYR A 1 80 ? -8.440 15.533 16.078 1.00 81.00 80 TYR A CA 1
ATOM 653 C C . TYR A 1 80 ? -8.174 15.342 17.563 1.00 81.00 80 TYR A C 1
ATOM 655 O O . TYR A 1 80 ? -8.913 15.877 18.384 1.00 81.00 80 TYR A O 1
ATOM 663 N N . ARG A 1 81 ? -7.099 14.618 17.886 1.00 81.88 81 ARG A N 1
ATOM 664 C CA . ARG A 1 81 ? -6.649 14.408 19.258 1.00 81.88 81 ARG A CA 1
ATOM 665 C C . ARG A 1 81 ? -6.351 15.738 19.947 1.00 81.88 81 ARG A C 1
ATOM 667 O O . ARG A 1 81 ? -6.983 16.026 20.956 1.00 81.88 81 ARG A O 1
ATOM 674 N N . SER A 1 82 ? -5.495 16.576 19.358 1.00 82.69 82 SER A N 1
ATOM 675 C CA . SER A 1 82 ? -5.131 17.872 19.949 1.00 82.69 82 SER A CA 1
ATOM 676 C C . SER A 1 82 ? -6.344 18.776 20.166 1.00 82.69 82 SER A C 1
ATOM 678 O O . SER A 1 82 ? -6.473 19.398 21.212 1.00 82.69 82 SER A O 1
ATOM 680 N N . ALA A 1 83 ? -7.280 18.815 19.214 1.00 80.19 83 ALA A N 1
ATOM 681 C CA . ALA A 1 83 ? -8.471 19.649 19.351 1.00 80.19 83 ALA A CA 1
ATOM 682 C C . ALA A 1 83 ? -9.395 19.205 20.497 1.00 80.19 83 ALA A C 1
ATOM 684 O O . ALA A 1 83 ? -10.017 20.047 21.136 1.00 80.19 83 ALA A O 1
ATOM 685 N N . LEU A 1 84 ? -9.496 17.900 20.761 1.00 75.75 84 LEU A N 1
ATOM 686 C CA . LEU A 1 84 ? -10.277 17.378 21.887 1.00 75.75 84 LEU A CA 1
ATOM 687 C C . LEU A 1 84 ? -9.587 17.603 23.233 1.00 75.75 84 LEU A C 1
ATOM 689 O O . LEU A 1 84 ? -10.261 17.872 24.224 1.00 75.75 84 LEU A O 1
ATOM 693 N N . GLU A 1 85 ? -8.258 17.524 23.261 1.00 76.69 85 GLU A N 1
ATOM 694 C CA . GLU A 1 85 ? -7.459 17.833 24.449 1.00 76.69 85 GLU A CA 1
ATOM 695 C C . GLU A 1 85 ? -7.554 19.326 24.830 1.00 76.69 85 GLU A C 1
ATOM 697 O O . GLU A 1 85 ? -7.544 19.672 26.008 1.00 76.69 85 GLU A O 1
ATOM 702 N N . GLU A 1 86 ? -7.708 20.230 23.859 1.00 76.00 86 GLU A N 1
ATOM 703 C CA . GLU A 1 86 ? -7.820 21.675 24.112 1.00 76.00 86 GLU A CA 1
ATOM 704 C C . GLU A 1 86 ? -9.210 22.127 24.617 1.00 76.00 86 GLU A C 1
ATOM 706 O O . GLU A 1 86 ? -9.297 23.115 25.345 1.00 76.00 86 GLU A O 1
ATOM 711 N N . ASP A 1 87 ? -10.298 21.423 24.278 1.00 69.31 87 ASP A N 1
ATOM 712 C CA . ASP A 1 87 ? -11.689 21.829 24.591 1.00 69.31 87 ASP A CA 1
ATOM 713 C C . ASP A 1 87 ? -12.174 21.401 25.994 1.00 69.31 87 ASP A C 1
ATOM 715 O O . ASP A 1 87 ? -13.346 21.538 26.333 1.00 69.31 87 ASP A O 1
ATOM 719 N N . GLY A 1 88 ? -11.286 20.875 26.843 1.00 59.84 88 GLY A N 1
ATOM 720 C CA . GLY A 1 88 ? -11.636 20.460 28.208 1.00 59.84 88 GLY A CA 1
ATOM 721 C C . GLY A 1 88 ? -12.303 19.082 28.314 1.00 59.84 88 GLY A C 1
ATOM 722 O O . GLY A 1 88 ? -12.615 18.652 29.420 1.00 59.84 88 GLY A O 1
ATOM 723 N N . ALA A 1 89 ? -12.424 18.329 27.211 1.00 55.41 89 ALA A N 1
ATOM 724 C CA . ALA A 1 89 ? -12.698 16.882 27.237 1.00 55.41 89 ALA A CA 1
ATOM 725 C C . ALA A 1 89 ? -11.487 16.050 27.741 1.00 55.41 89 ALA A C 1
ATOM 727 O O . ALA A 1 89 ? -11.519 14.821 27.744 1.00 55.41 89 ALA A O 1
ATOM 728 N N . ALA A 1 90 ? -10.416 16.732 28.163 1.00 52.72 90 ALA A N 1
ATOM 729 C CA . ALA A 1 90 ? -9.081 16.214 28.449 1.00 52.72 90 ALA A CA 1
ATOM 730 C C . ALA A 1 90 ? -8.890 15.531 29.813 1.00 52.72 90 ALA A C 1
ATOM 732 O O . ALA A 1 90 ? -7.795 15.044 30.085 1.00 52.72 90 ALA A O 1
ATOM 733 N N . GLU A 1 91 ? -9.905 15.475 30.680 1.00 63.22 91 GLU A N 1
ATOM 734 C CA . GLU A 1 91 ? -9.797 14.652 31.898 1.00 63.22 91 GLU A CA 1
ATOM 735 C C . GLU A 1 91 ? -9.953 13.155 31.596 1.00 63.22 91 GLU A C 1
ATOM 737 O O . GLU A 1 91 ? -9.458 12.315 32.347 1.00 63.22 91 GLU A O 1
ATOM 742 N N . THR A 1 92 ? -10.591 12.805 30.476 1.00 69.06 92 THR A N 1
ATOM 743 C CA . THR A 1 92 ? -10.814 11.420 30.063 1.00 69.06 92 THR A CA 1
ATOM 744 C C . THR A 1 92 ? -9.698 10.976 29.108 1.00 69.06 92 THR A C 1
ATOM 746 O O . THR A 1 92 ? -9.554 11.559 28.031 1.00 69.06 92 THR A O 1
ATOM 749 N N . PRO A 1 93 ? -8.907 9.937 29.441 1.00 86.62 93 PRO A N 1
ATOM 750 C CA . PRO A 1 93 ? -7.954 9.333 28.515 1.00 86.62 93 PRO A CA 1
ATOM 751 C C . PRO A 1 93 ? -8.566 9.051 27.136 1.00 86.62 93 PRO A C 1
ATOM 753 O O . PRO A 1 93 ? -9.674 8.524 27.035 1.00 86.62 93 PRO A O 1
ATOM 756 N N . LEU A 1 94 ? -7.823 9.372 26.074 1.00 87.25 94 LEU A N 1
ATOM 757 C CA . LEU A 1 94 ? -8.278 9.264 24.689 1.00 87.25 94 LEU A CA 1
ATOM 758 C C . LEU A 1 94 ? -7.512 8.172 23.933 1.00 87.25 94 LEU A C 1
ATOM 760 O O . LEU A 1 94 ? -6.285 8.188 23.848 1.00 87.25 94 LEU A O 1
ATOM 764 N N . THR A 1 95 ? -8.247 7.247 23.319 1.00 92.00 95 THR A N 1
ATOM 765 C CA . THR A 1 95 ? -7.716 6.261 22.372 1.00 92.00 95 THR A CA 1
ATOM 766 C C . THR A 1 95 ? -8.230 6.562 20.971 1.00 92.00 95 THR A C 1
ATOM 768 O O . THR A 1 95 ? -9.433 6.692 20.756 1.00 92.00 95 THR A O 1
ATOM 771 N N . VAL A 1 96 ? -7.320 6.631 19.999 1.00 92.81 96 VAL A N 1
ATOM 772 C CA . VAL A 1 96 ? -7.671 6.790 18.583 1.00 92.81 96 VAL A CA 1
ATOM 773 C C . VAL A 1 96 ? -7.428 5.475 17.856 1.00 92.81 96 VAL A C 1
ATOM 775 O O . VAL A 1 96 ? -6.326 4.925 17.895 1.00 92.81 96 VAL A O 1
ATOM 778 N N . VAL A 1 97 ? -8.457 4.990 17.175 1.00 95.81 97 VAL A N 1
ATOM 779 C CA . VAL A 1 97 ? -8.460 3.760 16.391 1.00 95.81 97 VAL A CA 1
ATOM 780 C C . VAL A 1 97 ? -8.643 4.109 14.917 1.00 95.81 97 VAL A C 1
ATOM 782 O O . VAL A 1 97 ? -9.510 4.901 14.562 1.00 95.81 97 VAL A O 1
ATOM 785 N N . LEU A 1 98 ? -7.849 3.485 14.054 1.00 96.75 98 LEU A N 1
ATOM 786 C CA . LEU A 1 98 ? -8.082 3.424 12.617 1.00 96.75 98 LEU A CA 1
ATOM 787 C C . LEU A 1 98 ? -8.641 2.044 12.272 1.00 96.75 98 LEU A C 1
ATOM 789 O O . LEU A 1 98 ? -7.937 1.054 12.456 1.00 96.75 98 LEU A O 1
ATOM 793 N N . ALA A 1 99 ? -9.854 1.980 11.728 1.00 97.06 99 ALA A N 1
ATOM 794 C CA . ALA A 1 99 ? -10.444 0.753 11.208 1.00 97.06 99 ALA A CA 1
ATOM 795 C C . ALA A 1 99 ? -10.380 0.714 9.674 1.00 97.06 99 ALA A C 1
ATOM 797 O O . ALA A 1 99 ? -10.840 1.639 9.000 1.00 97.06 99 ALA A O 1
ATOM 798 N N . ILE A 1 100 ? -9.811 -0.357 9.121 1.00 95.19 100 ILE A N 1
ATOM 799 C CA . ILE A 1 100 ? -9.618 -0.551 7.676 1.00 95.19 100 ILE A CA 1
ATOM 800 C C . ILE A 1 100 ? -10.040 -1.966 7.255 1.00 95.19 100 ILE A C 1
ATOM 802 O O . ILE A 1 100 ? -9.921 -2.900 8.045 1.00 95.19 100 ILE A O 1
ATOM 806 N N . PRO A 1 101 ? -10.490 -2.162 6.003 1.00 92.00 101 PRO A N 1
ATOM 807 C CA . PRO A 1 101 ? -10.937 -3.467 5.525 1.00 92.00 101 PRO A CA 1
ATOM 808 C C . PRO A 1 101 ? -9.787 -4.419 5.170 1.00 92.00 101 PRO A C 1
ATOM 810 O O . PRO A 1 101 ? -10.035 -5.586 4.912 1.00 92.00 101 PRO A O 1
ATOM 813 N N . GLY A 1 102 ? -8.545 -3.932 5.103 1.00 91.19 102 GLY A N 1
ATOM 814 C CA . GLY A 1 102 ? -7.377 -4.735 4.744 1.00 91.19 102 GLY A CA 1
ATOM 815 C C . GLY A 1 102 ? -6.250 -4.675 5.749 1.00 91.19 102 GLY A C 1
ATOM 816 O O . GLY A 1 102 ? -6.445 -4.220 6.869 1.00 91.19 102 GLY A O 1
ATOM 817 N N . SER A 1 103 ? -5.062 -5.079 5.310 1.00 92.56 103 SER A N 1
ATOM 818 C CA . SER A 1 103 ? -3.875 -5.158 6.165 1.00 92.56 103 SER A CA 1
ATOM 819 C C . SER A 1 103 ? -2.826 -4.113 5.788 1.00 92.56 103 SER A C 1
ATOM 821 O O . SER A 1 103 ? -2.749 -3.652 4.646 1.00 92.56 103 SER A O 1
ATOM 823 N N . LEU A 1 104 ? -1.989 -3.734 6.753 1.00 96.50 104 LEU A N 1
ATOM 824 C CA . LEU A 1 104 ? -0.855 -2.833 6.548 1.00 96.50 104 LEU A CA 1
ATOM 825 C C . LEU A 1 104 ? 0.462 -3.549 6.834 1.00 96.50 104 LEU A C 1
ATOM 827 O O . LEU A 1 104 ? 0.556 -4.365 7.747 1.00 96.50 104 LEU A O 1
ATOM 831 N N . SER A 1 105 ? 1.501 -3.210 6.073 1.00 96.00 105 SER A N 1
ATOM 832 C CA . SER A 1 105 ? 2.849 -3.722 6.302 1.00 96.00 105 SER A CA 1
ATOM 833 C C . SER A 1 105 ? 3.342 -3.363 7.706 1.00 96.00 105 SER A C 1
ATOM 835 O O . SER A 1 105 ? 2.965 -2.336 8.279 1.00 96.00 105 SER A O 1
ATOM 837 N N . ALA A 1 106 ? 4.255 -4.174 8.247 1.00 95.06 106 ALA A N 1
ATOM 838 C CA . ALA A 1 106 ? 4.821 -3.945 9.576 1.00 95.06 106 ALA A CA 1
ATOM 839 C C . ALA A 1 106 ? 5.393 -2.523 9.746 1.00 95.06 106 ALA A C 1
ATOM 841 O O . ALA A 1 106 ? 5.232 -1.929 10.812 1.00 95.06 106 ALA A O 1
ATOM 842 N N . THR A 1 107 ? 6.000 -1.948 8.699 1.00 94.69 107 THR A N 1
ATOM 843 C CA . THR A 1 107 ? 6.503 -0.569 8.737 1.00 94.69 107 THR A CA 1
ATOM 844 C C . THR A 1 107 ? 5.376 0.443 8.950 1.00 94.69 107 THR A C 1
ATOM 846 O O . THR A 1 107 ? 5.494 1.324 9.803 1.00 94.69 107 THR A O 1
ATOM 849 N N . PHE A 1 108 ? 4.266 0.343 8.211 1.00 97.31 108 PHE A N 1
ATOM 850 C CA . PHE A 1 108 ? 3.144 1.274 8.370 1.00 97.31 108 PHE A CA 1
ATOM 851 C C . PHE A 1 108 ? 2.423 1.082 9.705 1.00 97.31 108 PHE A C 1
ATOM 853 O O . PHE A 1 108 ? 2.098 2.073 10.359 1.00 97.31 108 PHE A O 1
ATOM 860 N N . VAL A 1 109 ? 2.271 -0.162 10.169 1.00 97.56 109 VAL A N 1
ATOM 861 C CA . VAL A 1 109 ? 1.735 -0.460 11.507 1.00 97.56 109 VAL A CA 1
ATOM 862 C C . VAL A 1 109 ? 2.595 0.185 12.597 1.00 97.56 109 VAL A C 1
ATOM 864 O O . VAL A 1 109 ? 2.064 0.812 13.512 1.00 97.56 109 VAL A O 1
ATOM 867 N N . GLN A 1 110 ? 3.925 0.085 12.500 1.00 96.94 110 GLN A N 1
ATOM 868 C CA . GLN A 1 110 ? 4.833 0.728 13.456 1.00 96.94 110 GLN A CA 1
ATOM 869 C C . GLN A 1 110 ? 4.700 2.255 13.451 1.00 96.94 110 GLN A C 1
ATOM 871 O O . GLN A 1 110 ? 4.723 2.857 14.522 1.00 96.94 110 GLN A O 1
ATOM 876 N N . ARG A 1 111 ? 4.506 2.885 12.285 1.00 96.75 111 ARG A N 1
ATOM 877 C CA . ARG A 1 111 ? 4.281 4.339 12.198 1.00 96.75 111 ARG A CA 1
ATOM 878 C C . ARG A 1 111 ? 2.982 4.765 12.877 1.00 96.75 111 ARG A C 1
ATOM 880 O O . ARG A 1 111 ? 3.005 5.721 13.641 1.00 96.75 111 ARG A O 1
ATOM 887 N N . LEU A 1 112 ? 1.882 4.041 12.655 1.00 97.25 112 LEU A N 1
ATOM 888 C CA . LEU A 1 112 ? 0.610 4.309 13.341 1.00 97.25 112 LEU A CA 1
ATOM 889 C C . LEU A 1 112 ? 0.765 4.186 14.863 1.00 97.25 112 LEU A C 1
ATOM 891 O O . LEU A 1 112 ? 0.372 5.090 15.599 1.00 97.25 112 LEU A O 1
ATOM 895 N N . ARG A 1 113 ? 1.423 3.116 15.330 1.00 96.50 113 ARG A N 1
ATOM 896 C CA . ARG A 1 113 ? 1.699 2.898 16.759 1.00 96.50 113 ARG A CA 1
ATOM 897 C C . ARG A 1 113 ? 2.561 4.003 17.367 1.00 96.50 113 ARG A C 1
ATOM 899 O O . ARG A 1 113 ? 2.242 4.474 18.450 1.00 96.50 113 ARG A O 1
ATOM 906 N N . ALA A 1 114 ? 3.610 4.445 16.670 1.00 96.69 114 ALA A N 1
ATOM 907 C CA . ALA A 1 114 ? 4.466 5.547 17.116 1.00 96.69 114 ALA A CA 1
ATOM 908 C C . ALA A 1 114 ? 3.705 6.880 17.248 1.00 96.69 114 ALA A C 1
ATOM 910 O O . ALA A 1 114 ? 4.129 7.759 17.991 1.00 96.69 114 ALA A O 1
ATOM 911 N N . SER A 1 115 ? 2.573 7.019 16.556 1.00 95.06 115 SER A N 1
ATOM 912 C CA . SER A 1 115 ? 1.656 8.156 16.663 1.00 95.06 115 SER A CA 1
ATOM 913 C C . SER A 1 115 ? 0.463 7.893 17.591 1.00 95.06 115 SER A C 1
ATOM 915 O O . SER A 1 115 ? -0.513 8.641 17.541 1.00 95.06 115 SER A O 1
ATOM 917 N N . ASN A 1 116 ? 0.516 6.856 18.437 1.00 94.75 116 ASN A N 1
ATOM 918 C CA . ASN A 1 116 ? -0.554 6.446 19.357 1.00 94.75 116 ASN A CA 1
ATOM 919 C C . ASN A 1 116 ? -1.899 6.176 18.656 1.00 94.75 116 ASN A C 1
ATOM 921 O O . ASN A 1 116 ? -2.962 6.529 19.166 1.00 94.75 116 ASN A O 1
ATOM 925 N N . ILE A 1 117 ? -1.857 5.595 17.455 1.00 96.00 117 ILE A N 1
ATOM 926 C CA . ILE A 1 117 ? -3.044 5.154 16.718 1.00 96.00 117 ILE A CA 1
ATOM 927 C C . ILE A 1 117 ? -3.093 3.628 16.758 1.00 96.00 117 ILE A C 1
ATOM 929 O O . ILE A 1 117 ? -2.159 2.944 16.329 1.00 96.00 117 ILE A O 1
ATOM 933 N N . VAL A 1 118 ? -4.197 3.096 17.273 1.00 97.12 118 VAL A N 1
ATOM 934 C CA . VAL A 1 118 ? -4.485 1.662 17.280 1.00 97.12 118 VAL A CA 1
ATOM 935 C C . VAL A 1 118 ? -5.042 1.276 15.914 1.00 97.12 118 VAL A C 1
ATOM 937 O O . VAL A 1 118 ? -5.943 1.929 15.402 1.00 97.12 118 VAL A O 1
ATOM 940 N N . LEU A 1 119 ? -4.508 0.219 15.309 1.00 97.88 119 LEU A N 1
ATOM 941 C CA . LEU A 1 119 ? -5.017 -0.300 14.043 1.00 97.88 119 LEU A CA 1
ATOM 942 C C . LEU A 1 119 ? -6.004 -1.436 14.308 1.00 97.88 119 LEU A C 1
ATOM 944 O O . LEU A 1 119 ? -5.645 -2.407 14.971 1.00 97.88 119 LEU A O 1
ATOM 948 N N . TRP A 1 120 ? -7.204 -1.322 13.753 1.00 97.88 120 TRP A N 1
ATOM 949 C CA . TRP A 1 120 ? -8.135 -2.425 13.551 1.00 97.88 120 TRP A CA 1
ATOM 950 C C . TRP A 1 120 ? -8.141 -2.773 12.061 1.00 97.88 120 TRP A C 1
ATOM 952 O O . TRP A 1 120 ? -8.829 -2.143 11.260 1.00 97.88 120 TRP A O 1
ATOM 962 N N . ASP A 1 121 ? -7.306 -3.736 11.688 1.00 94.88 121 ASP A N 1
ATOM 963 C CA . ASP A 1 121 ? -7.289 -4.332 10.354 1.00 94.88 121 ASP A CA 1
ATOM 964 C C . ASP A 1 121 ? -8.292 -5.488 10.254 1.00 94.88 121 ASP A C 1
ATOM 966 O O . ASP A 1 121 ? -9.022 -5.788 11.202 1.00 94.88 121 ASP A O 1
ATOM 970 N N . GLN A 1 122 ? -8.340 -6.141 9.094 1.00 91.56 122 GLN A N 1
ATOM 971 C CA . GLN A 1 122 ? -9.222 -7.282 8.853 1.00 91.56 122 GLN A CA 1
ATOM 972 C C . GLN A 1 122 ? -9.134 -8.358 9.952 1.00 91.56 122 GLN A C 1
ATOM 974 O O . GLN A 1 122 ? -10.167 -8.866 10.402 1.00 91.56 122 GLN A O 1
ATOM 979 N N . ASP A 1 123 ? -7.926 -8.707 10.397 1.00 92.38 123 ASP A N 1
ATOM 980 C CA . ASP A 1 123 ? -7.710 -9.760 11.392 1.00 92.38 123 ASP A CA 1
ATOM 981 C C . ASP A 1 123 ? -8.233 -9.337 12.769 1.00 92.38 123 ASP A C 1
ATOM 983 O O . ASP A 1 123 ? -8.910 -10.114 13.455 1.00 92.38 123 ASP A O 1
ATOM 987 N N . GLU A 1 124 ? -7.960 -8.095 13.177 1.00 96.56 124 GLU A N 1
ATOM 988 C CA . GLU A 1 124 ? -8.474 -7.549 14.433 1.00 96.56 124 GLU A CA 1
ATOM 989 C C . GLU A 1 124 ? -10.001 -7.441 14.417 1.00 96.56 124 GLU A C 1
ATOM 991 O O . GLU A 1 124 ? -10.664 -7.885 15.355 1.00 96.56 124 GLU A O 1
ATOM 996 N N . ILE A 1 125 ? -10.580 -6.918 13.334 1.00 96.38 125 ILE A N 1
ATOM 997 C CA . ILE A 1 125 ? -12.033 -6.774 13.184 1.00 96.38 125 ILE A CA 1
ATOM 998 C C . ILE A 1 125 ? -12.708 -8.146 13.218 1.00 96.38 125 ILE A C 1
ATOM 1000 O O . ILE A 1 125 ? -13.714 -8.317 13.907 1.00 96.38 125 ILE A O 1
ATOM 1004 N N . THR A 1 126 ? -12.127 -9.148 12.556 1.00 94.75 126 THR A N 1
ATOM 1005 C CA . THR A 1 126 ? -12.619 -10.533 12.601 1.00 94.75 126 THR A CA 1
ATOM 1006 C C . THR A 1 126 ? -12.589 -11.087 14.027 1.00 94.75 126 THR A C 1
ATOM 1008 O O . THR A 1 126 ? -13.547 -11.729 14.465 1.00 94.75 126 THR A O 1
ATOM 1011 N N . ARG A 1 127 ? -11.539 -10.794 14.806 1.00 96.56 127 ARG A N 1
ATOM 1012 C CA . ARG A 1 127 ? -11.446 -11.205 16.216 1.00 96.56 127 ARG A CA 1
ATOM 1013 C C . ARG A 1 127 ? -12.491 -10.518 17.096 1.00 96.56 127 ARG A C 1
ATOM 1015 O O . ARG A 1 127 ? -13.118 -11.179 17.926 1.00 96.56 127 ARG A O 1
ATOM 1022 N N . ILE A 1 128 ? -12.697 -9.213 16.914 1.00 97.62 128 ILE A N 1
ATOM 1023 C CA . ILE A 1 128 ? -13.733 -8.443 17.620 1.00 97.62 128 ILE A CA 1
ATOM 1024 C C . ILE A 1 128 ? -15.118 -9.016 17.287 1.00 97.62 128 ILE A C 1
ATOM 1026 O O . ILE A 1 128 ? -15.920 -9.258 18.191 1.00 97.62 128 ILE A O 1
ATOM 1030 N N . ALA A 1 129 ? -15.377 -9.311 16.013 1.00 97.06 129 ALA A N 1
ATOM 1031 C CA . ALA A 1 129 ? -16.626 -9.910 15.561 1.00 97.06 129 ALA A CA 1
ATOM 1032 C C . ALA A 1 129 ? -16.844 -11.310 16.153 1.00 97.06 129 ALA A C 1
ATOM 1034 O O . ALA A 1 129 ? -17.943 -11.608 16.620 1.00 97.06 129 ALA A O 1
ATOM 1035 N N . ALA A 1 130 ? -15.801 -12.146 16.217 1.00 96.25 130 ALA A N 1
ATOM 1036 C CA . ALA A 1 130 ? -15.865 -13.457 16.861 1.00 96.25 130 ALA A CA 1
ATOM 1037 C C . ALA A 1 130 ? -16.285 -13.346 18.332 1.00 96.25 130 ALA A C 1
ATOM 1039 O O . ALA A 1 130 ? -17.208 -14.036 18.766 1.00 96.25 130 ALA A O 1
ATOM 1040 N N . LYS A 1 131 ? -15.665 -12.424 19.081 1.00 96.31 131 LYS A N 1
ATOM 1041 C CA . LYS A 1 131 ? -16.005 -12.155 20.485 1.00 96.31 131 LYS A CA 1
ATOM 1042 C C . LYS A 1 131 ? -17.458 -11.693 20.655 1.00 96.31 131 LYS A C 1
ATOM 1044 O O . LYS A 1 131 ? -18.091 -12.024 21.652 1.00 96.31 131 LYS A O 1
ATOM 1049 N N . ALA A 1 132 ? -17.984 -10.954 19.682 1.00 96.75 132 ALA A N 1
ATOM 1050 C CA . ALA A 1 132 ? -19.355 -10.452 19.668 1.00 96.75 132 ALA A CA 1
ATOM 1051 C C . ALA A 1 132 ? -20.408 -11.461 19.158 1.00 96.75 132 ALA A C 1
ATOM 1053 O O . ALA A 1 132 ? -21.597 -11.133 19.143 1.00 96.75 132 ALA A O 1
ATOM 1054 N N . GLY A 1 133 ? -20.002 -12.661 18.722 1.00 96.31 133 GLY A N 1
ATOM 1055 C CA . GLY A 1 133 ? -20.903 -13.659 18.131 1.00 96.31 133 GLY A CA 1
ATOM 1056 C C . GLY A 1 133 ? -21.298 -13.379 16.673 1.00 96.31 133 GLY A C 1
ATOM 1057 O O . GLY A 1 133 ? -22.326 -13.870 16.219 1.00 96.31 133 GLY A O 1
ATOM 1058 N N . PHE A 1 134 ? -20.493 -12.603 15.943 1.00 95.81 134 PHE A N 1
ATOM 1059 C CA . PHE A 1 134 ? -20.726 -12.173 14.556 1.00 95.81 134 PHE A CA 1
ATOM 1060 C C . PHE A 1 134 ? -19.599 -12.595 13.601 1.00 95.81 134 PHE A C 1
ATOM 1062 O O . PHE A 1 134 ? -19.283 -11.900 12.637 1.00 95.81 134 PHE A O 1
ATOM 1069 N N . LEU A 1 135 ? -18.955 -13.736 13.871 1.00 93.56 135 LEU A N 1
ATOM 1070 C CA . LEU A 1 135 ? -17.868 -14.241 13.026 1.00 93.56 135 LEU A CA 1
ATOM 1071 C C . LEU A 1 135 ? -18.315 -14.447 11.570 1.00 93.56 135 LEU A C 1
ATOM 1073 O O . LEU A 1 135 ? -17.574 -14.114 10.651 1.00 93.56 135 LEU A O 1
ATOM 1077 N N . SER A 1 136 ? -19.530 -14.963 11.362 1.00 90.81 136 SER A N 1
ATOM 1078 C CA . SER A 1 136 ? -20.081 -15.185 10.022 1.00 90.81 136 SER A CA 1
ATOM 1079 C C . SER A 1 136 ? -20.246 -13.881 9.244 1.00 90.81 136 SER A C 1
ATOM 1081 O O . SER A 1 136 ? -19.858 -13.843 8.084 1.00 90.81 136 SER A O 1
ATOM 1083 N N . ASP A 1 137 ? -20.736 -12.810 9.878 1.00 90.56 137 ASP A N 1
ATOM 1084 C CA . ASP A 1 137 ? -20.867 -11.490 9.250 1.00 90.56 137 ASP A CA 1
ATOM 1085 C C . ASP A 1 137 ? -19.506 -10.922 8.827 1.00 90.56 137 ASP A C 1
ATOM 1087 O O . ASP A 1 137 ? -19.367 -10.392 7.728 1.00 90.56 137 ASP A O 1
ATOM 1091 N N . ALA A 1 138 ? -18.482 -11.057 9.679 1.00 90.06 138 ALA A N 1
ATOM 1092 C CA . ALA A 1 138 ? -17.129 -10.627 9.335 1.00 90.06 138 ALA A CA 1
ATOM 1093 C C . ALA A 1 138 ? -16.547 -11.469 8.192 1.00 90.06 138 ALA A C 1
ATOM 1095 O O . ALA A 1 138 ? -15.981 -10.924 7.249 1.00 90.06 138 ALA A O 1
ATOM 1096 N N . HIS A 1 139 ? -16.714 -12.793 8.226 1.00 88.69 139 HIS A N 1
ATOM 1097 C CA . HIS A 1 139 ? -16.277 -13.654 7.130 1.00 88.69 139 HIS A CA 1
ATOM 1098 C C . HIS A 1 139 ? -17.012 -13.348 5.828 1.00 88.69 139 HIS A C 1
ATOM 1100 O O . HIS A 1 139 ? -16.370 -13.310 4.789 1.00 88.69 139 HIS A O 1
ATOM 1106 N N . GLU A 1 140 ? -18.319 -13.104 5.848 1.00 86.69 140 GLU A N 1
ATOM 1107 C CA . GLU A 1 140 ? -19.070 -12.680 4.664 1.00 86.69 140 GLU A CA 1
ATOM 1108 C C . GLU A 1 140 ? -18.531 -11.349 4.129 1.00 86.69 140 GLU A C 1
ATOM 1110 O O . GLU A 1 140 ? -18.246 -11.235 2.936 1.00 86.69 140 GLU A O 1
ATOM 1115 N N . PHE A 1 141 ? -18.279 -10.392 5.027 1.00 85.44 141 PHE A N 1
ATOM 1116 C CA . PHE A 1 141 ? -17.699 -9.101 4.678 1.00 85.44 141 PHE A CA 1
ATOM 1117 C C . PHE A 1 141 ? -16.277 -9.212 4.112 1.00 85.44 141 PHE A C 1
ATOM 1119 O O . PHE A 1 141 ? -15.948 -8.450 3.224 1.00 85.44 141 PHE A O 1
ATOM 1126 N N . PHE A 1 142 ? -15.421 -10.132 4.565 1.00 84.19 142 PHE A N 1
ATOM 1127 C CA . PHE A 1 142 ? -14.026 -10.210 4.093 1.00 84.19 142 PHE A CA 1
ATOM 1128 C C . PHE A 1 142 ? -13.775 -11.284 3.017 1.00 84.19 142 PHE A C 1
ATOM 1130 O O . PHE A 1 142 ? -12.829 -11.184 2.236 1.00 84.19 142 PHE A O 1
ATOM 1137 N N . SER A 1 143 ? -14.603 -12.328 2.931 1.00 74.38 143 SER A N 1
ATOM 1138 C CA . SER A 1 143 ? -14.425 -13.441 1.978 1.00 74.38 143 SER A CA 1
ATOM 1139 C C . SER A 1 143 ? -14.750 -13.063 0.536 1.00 74.38 143 SER A C 1
ATOM 1141 O O . SER A 1 143 ? -14.153 -13.628 -0.381 1.00 74.38 143 SER A O 1
ATOM 1143 N N . ALA A 1 144 ? -15.609 -12.064 0.312 1.00 59.56 144 ALA A N 1
ATOM 1144 C CA . ALA A 1 144 ? -15.917 -11.565 -1.029 1.00 59.56 144 ALA A CA 1
ATOM 1145 C C . ALA A 1 144 ? -14.727 -10.845 -1.719 1.00 59.56 144 ALA A C 1
ATOM 1147 O O . ALA A 1 144 ? -14.814 -10.516 -2.908 1.00 59.56 144 ALA A O 1
ATOM 1148 N N . GLU A 1 145 ? -13.602 -10.668 -1.012 1.00 55.03 145 GLU A N 1
ATOM 1149 C CA . GLU A 1 145 ? -12.364 -10.035 -1.490 1.00 55.03 145 GLU A CA 1
ATOM 1150 C C . GLU A 1 145 ? -11.206 -11.006 -1.762 1.00 55.03 145 GLU A C 1
ATOM 1152 O O . GLU A 1 145 ? -10.206 -10.609 -2.364 1.00 55.03 145 GLU A O 1
ATOM 1157 N N . GLN A 1 146 ? -11.308 -12.273 -1.351 1.00 59.12 146 GLN A N 1
ATOM 1158 C CA . GLN A 1 146 ? -10.165 -13.180 -1.419 1.00 59.12 146 GLN A CA 1
ATOM 1159 C C . GLN A 1 146 ? -9.902 -13.637 -2.858 1.00 59.12 146 GLN A C 1
ATOM 1161 O O . GLN A 1 146 ? -10.598 -14.484 -3.420 1.00 59.12 146 GLN A O 1
ATOM 1166 N N . THR A 1 147 ? -8.826 -13.122 -3.454 1.00 54.19 147 THR A N 1
ATOM 1167 C CA . THR A 1 147 ? -8.141 -13.851 -4.526 1.00 54.19 147 THR A CA 1
ATOM 1168 C C . THR A 1 147 ? -7.469 -15.070 -3.900 1.00 54.19 147 THR A C 1
ATOM 1170 O O . THR A 1 147 ? -6.917 -14.949 -2.807 1.00 54.19 147 THR A O 1
ATOM 1173 N N . ALA A 1 148 ? -7.535 -16.245 -4.546 1.00 50.91 148 ALA A N 1
ATOM 1174 C CA . ALA A 1 148 ? -6.985 -17.488 -3.994 1.00 50.91 148 ALA A CA 1
ATOM 1175 C C . ALA A 1 148 ? -5.583 -17.229 -3.401 1.00 50.91 148 ALA A C 1
ATOM 1177 O O . ALA A 1 148 ? -4.683 -16.835 -4.157 1.00 50.91 148 ALA A O 1
ATOM 1178 N N . PRO A 1 149 ? -5.400 -17.365 -2.072 1.00 52.31 149 PRO A N 1
ATOM 1179 C CA . PRO A 1 149 ? -4.179 -16.923 -1.425 1.00 52.31 149 PRO A CA 1
ATOM 1180 C C . PRO A 1 149 ? -3.011 -17.707 -2.007 1.00 52.31 149 PRO A C 1
ATOM 1182 O O . PRO A 1 149 ? -2.971 -18.940 -1.971 1.00 52.31 149 PRO A O 1
ATOM 1185 N N . ARG A 1 150 ? -2.037 -16.992 -2.576 1.00 57.06 150 ARG A N 1
ATOM 1186 C CA . ARG A 1 150 ? -0.749 -17.613 -2.875 1.00 57.06 150 ARG A CA 1
ATOM 1187 C C . ARG A 1 150 ? -0.055 -17.858 -1.554 1.00 57.06 150 ARG A C 1
ATOM 1189 O O . ARG A 1 150 ? 0.065 -16.919 -0.783 1.00 57.06 150 ARG A O 1
ATOM 1196 N N . SER A 1 151 ? 0.399 -19.093 -1.341 1.00 69.31 151 SER A N 1
ATOM 1197 C CA . SER A 1 151 ? 1.225 -19.559 -0.217 1.00 69.31 151 SER A CA 1
ATOM 1198 C C . SER A 1 151 ? 1.685 -18.434 0.730 1.00 69.31 151 SER A C 1
ATOM 1200 O O . SER A 1 151 ? 2.634 -17.714 0.413 1.00 69.31 151 SER A O 1
ATOM 1202 N N . VAL A 1 152 ? 1.014 -18.293 1.884 1.00 74.25 152 VAL A N 1
ATOM 1203 C CA . VAL A 1 152 ? 1.358 -17.330 2.956 1.00 74.25 152 VAL A CA 1
ATOM 1204 C C . VAL A 1 152 ? 2.850 -17.409 3.288 1.00 74.25 152 VAL A C 1
ATOM 1206 O O . VAL A 1 152 ? 3.541 -16.393 3.340 1.00 74.25 152 VAL A O 1
ATOM 1209 N N . SER A 1 153 ? 3.383 -18.632 3.367 1.00 81.94 153 SER A N 1
ATOM 1210 C CA . SER A 1 153 ? 4.803 -18.888 3.612 1.00 81.94 153 SER A CA 1
ATOM 1211 C C . SER A 1 153 ? 5.739 -18.292 2.555 1.00 81.94 153 SER A C 1
ATOM 1213 O O . SER A 1 153 ? 6.871 -17.941 2.879 1.00 81.94 153 SER A O 1
ATOM 1215 N N . GLN A 1 154 ? 5.297 -18.158 1.298 1.00 89.69 154 GLN A N 1
ATOM 1216 C CA . GLN A 1 154 ? 6.106 -17.556 0.237 1.00 89.69 154 GLN A CA 1
ATOM 1217 C C . GLN A 1 154 ? 6.194 -16.032 0.383 1.00 89.69 154 GLN A C 1
ATOM 1219 O O . GLN A 1 154 ? 7.289 -15.487 0.244 1.00 89.69 154 GLN A O 1
ATOM 1224 N N . ALA A 1 155 ? 5.083 -15.351 0.698 1.00 91.81 155 ALA A N 1
ATOM 1225 C CA . ALA A 1 155 ? 5.090 -13.907 0.953 1.00 91.81 155 ALA A CA 1
ATOM 1226 C C . ALA A 1 155 ? 6.007 -13.563 2.134 1.00 91.81 155 ALA A C 1
ATOM 1228 O O . ALA A 1 155 ? 6.873 -12.697 2.016 1.00 91.81 155 ALA A O 1
ATOM 1229 N N . GLU A 1 156 ? 5.877 -14.295 3.241 1.00 92.62 156 GLU A N 1
ATOM 1230 C CA . GLU A 1 156 ? 6.714 -14.101 4.427 1.00 92.62 156 GLU A CA 1
ATOM 1231 C C . GLU A 1 156 ? 8.197 -14.371 4.146 1.00 92.62 156 GLU A C 1
ATOM 1233 O O . GLU A 1 156 ? 9.071 -13.656 4.638 1.00 92.62 156 GLU A O 1
ATOM 1238 N N . GLU A 1 157 ? 8.511 -15.383 3.332 1.00 95.06 157 GLU A N 1
ATOM 1239 C CA . GLU A 1 157 ? 9.892 -15.645 2.932 1.00 95.06 157 GLU A CA 1
ATOM 1240 C C . GLU A 1 157 ? 10.457 -14.516 2.065 1.00 95.06 157 GLU A C 1
ATOM 1242 O O . GLU A 1 157 ? 11.592 -14.091 2.279 1.00 95.06 157 GLU A O 1
ATOM 1247 N N . MET A 1 158 ? 9.672 -13.966 1.135 1.00 96.31 158 MET A N 1
ATOM 1248 C CA . MET A 1 158 ? 10.083 -12.797 0.351 1.00 96.31 158 MET A CA 1
ATOM 1249 C C . MET A 1 158 ? 10.318 -11.568 1.241 1.00 96.31 158 MET A C 1
ATOM 1251 O O . MET A 1 158 ? 11.339 -10.897 1.081 1.00 96.31 158 MET A O 1
ATOM 1255 N N . GLN A 1 159 ? 9.446 -11.318 2.223 1.00 95.44 159 GLN A N 1
ATOM 1256 C CA . GLN A 1 159 ? 9.618 -10.246 3.211 1.00 95.44 159 GLN A CA 1
ATOM 1257 C C . GLN A 1 159 ? 10.928 -10.420 4.009 1.00 95.44 159 GLN A C 1
ATOM 1259 O O . GLN A 1 159 ? 11.732 -9.489 4.110 1.00 95.44 159 GLN A O 1
ATOM 1264 N N . ARG A 1 160 ? 11.209 -11.634 4.512 1.00 95.56 160 ARG A N 1
ATOM 1265 C CA . ARG A 1 160 ? 12.466 -11.946 5.222 1.00 95.56 160 ARG A CA 1
ATOM 1266 C C . ARG A 1 160 ? 13.699 -11.795 4.333 1.00 95.56 160 ARG A C 1
ATOM 1268 O O . ARG A 1 160 ? 14.737 -11.322 4.800 1.00 95.56 160 ARG A O 1
ATOM 1275 N N . ARG A 1 161 ? 13.614 -12.200 3.063 1.00 96.62 161 ARG A N 1
ATOM 1276 C CA . ARG A 1 161 ? 14.715 -12.080 2.097 1.00 96.62 161 ARG A CA 1
ATOM 1277 C C . ARG A 1 161 ? 15.043 -10.623 1.797 1.00 96.62 161 ARG A C 1
ATOM 1279 O O . ARG A 1 161 ? 16.223 -10.284 1.842 1.00 96.62 161 ARG A O 1
ATOM 1286 N N . LEU A 1 162 ? 14.045 -9.764 1.572 1.00 96.06 162 LEU A N 1
ATOM 1287 C CA . LEU A 1 162 ? 14.263 -8.331 1.330 1.00 96.06 162 LEU A CA 1
ATOM 1288 C C . LEU A 1 162 ? 15.069 -7.682 2.463 1.00 96.06 162 LEU A C 1
ATOM 1290 O O . LEU A 1 162 ? 16.067 -7.011 2.203 1.00 96.06 162 LEU A O 1
ATOM 1294 N N . ALA A 1 163 ? 14.708 -7.978 3.716 1.00 94.06 163 ALA A N 1
ATOM 1295 C CA . ALA A 1 163 ? 15.399 -7.461 4.899 1.00 94.06 163 ALA A CA 1
ATOM 1296 C C . ALA A 1 163 ? 16.883 -7.880 4.987 1.00 94.06 163 ALA A C 1
ATOM 1298 O O . ALA A 1 163 ? 17.692 -7.186 5.600 1.00 94.06 163 ALA A O 1
ATOM 1299 N N . ARG A 1 164 ? 17.267 -9.006 4.367 1.00 96.50 164 ARG A N 1
ATOM 1300 C CA . ARG A 1 164 ? 18.655 -9.509 4.342 1.00 96.50 164 ARG A CA 1
ATOM 1301 C C . ARG A 1 164 ? 19.485 -8.936 3.193 1.00 96.50 164 ARG A C 1
ATOM 1303 O O . ARG A 1 164 ? 20.715 -9.010 3.227 1.00 96.50 164 ARG A O 1
ATOM 1310 N N . ILE A 1 165 ? 18.849 -8.380 2.163 1.00 97.00 165 ILE A N 1
ATOM 1311 C CA . ILE A 1 165 ? 19.553 -7.762 1.041 1.00 97.00 165 ILE A CA 1
ATOM 1312 C C . ILE A 1 165 ? 20.010 -6.375 1.493 1.00 97.00 165 ILE A C 1
ATOM 1314 O O . ILE A 1 165 ? 19.192 -5.494 1.742 1.00 97.00 165 ILE A O 1
ATOM 1318 N N . LYS A 1 166 ? 21.321 -6.143 1.586 1.00 96.12 166 LYS A N 1
ATOM 1319 C CA . LYS A 1 166 ? 21.878 -4.821 1.900 1.00 96.12 166 LYS A CA 1
ATOM 1320 C C . LYS A 1 166 ? 21.776 -3.891 0.692 1.00 96.12 166 LYS A C 1
ATOM 1322 O O . LYS A 1 166 ? 21.826 -4.342 -0.452 1.00 96.12 166 LYS A O 1
ATOM 1327 N N . CYS A 1 167 ? 21.606 -2.597 0.933 1.00 95.19 167 CYS A N 1
ATOM 1328 C CA . CYS A 1 167 ? 21.705 -1.610 -0.136 1.00 95.19 167 CYS A CA 1
ATOM 1329 C C . CYS A 1 167 ? 23.167 -1.485 -0.599 1.00 95.19 167 CYS A C 1
ATOM 1331 O O . CYS A 1 167 ? 24.091 -1.768 0.163 1.00 95.19 167 CYS A O 1
ATOM 1333 N N . GLY A 1 168 ? 23.381 -1.073 -1.846 1.00 93.38 168 GLY A N 1
ATOM 1334 C CA . GLY A 1 168 ? 24.708 -0.892 -2.429 1.00 93.38 168 GLY A CA 1
ATOM 1335 C C . GLY A 1 168 ? 25.053 -1.892 -3.533 1.00 93.38 168 GLY A C 1
ATOM 1336 O O . GLY A 1 168 ? 24.293 -2.803 -3.872 1.00 93.38 168 GLY A O 1
ATOM 1337 N N . ARG A 1 169 ? 26.232 -1.688 -4.127 1.00 90.38 169 ARG A N 1
ATOM 1338 C CA . ARG A 1 169 ? 26.673 -2.405 -5.330 1.00 90.38 169 ARG A CA 1
ATOM 1339 C C . ARG A 1 169 ? 26.868 -3.903 -5.094 1.00 90.38 169 ARG A C 1
ATOM 1341 O O . ARG A 1 169 ? 26.513 -4.689 -5.964 1.00 90.38 169 ARG A O 1
ATOM 1348 N N . ASP A 1 170 ? 27.351 -4.290 -3.918 1.00 94.19 170 ASP A N 1
ATOM 1349 C CA . ASP A 1 170 ? 27.676 -5.686 -3.593 1.00 94.19 170 ASP A CA 1
ATOM 1350 C C . ASP A 1 170 ? 26.453 -6.606 -3.687 1.00 94.19 170 ASP A C 1
ATOM 1352 O O . ASP A 1 170 ? 26.524 -7.724 -4.187 1.00 94.19 170 ASP A O 1
ATOM 1356 N N . HIS A 1 171 ? 25.298 -6.110 -3.244 1.00 95.81 171 HIS A N 1
ATOM 1357 C CA . HIS A 1 171 ? 24.036 -6.847 -3.237 1.00 95.81 171 HIS A CA 1
ATOM 1358 C C . HIS A 1 171 ? 23.111 -6.461 -4.403 1.00 95.81 171 HIS A C 1
ATOM 1360 O O . HIS A 1 171 ? 21.992 -6.966 -4.482 1.00 95.81 171 HIS A O 1
ATOM 1366 N N . TRP A 1 172 ? 23.551 -5.595 -5.323 1.00 92.69 172 TRP A N 1
ATOM 1367 C CA . TRP A 1 172 ? 22.732 -5.156 -6.459 1.00 92.69 172 TRP A CA 1
ATOM 1368 C C . TRP A 1 172 ? 22.200 -6.323 -7.312 1.00 92.69 172 TRP A C 1
ATOM 1370 O O . TRP A 1 172 ? 20.988 -6.352 -7.534 1.00 92.69 172 TRP A O 1
ATOM 1380 N N . PRO A 1 173 ? 23.006 -7.339 -7.693 1.00 91.50 173 PRO A N 1
ATOM 1381 C CA . PRO A 1 173 ? 22.488 -8.476 -8.458 1.00 91.50 173 PRO A CA 1
ATOM 1382 C C . PRO A 1 173 ? 21.439 -9.296 -7.690 1.00 91.50 173 PRO A C 1
ATOM 1384 O O . PRO A 1 173 ? 20.498 -9.821 -8.286 1.00 91.50 173 PRO A O 1
ATOM 1387 N N . LEU A 1 174 ? 21.583 -9.399 -6.360 1.00 94.62 174 LEU A N 1
ATOM 1388 C CA . LEU A 1 174 ? 20.617 -10.086 -5.497 1.00 94.62 174 LEU A CA 1
ATOM 1389 C C . LEU A 1 174 ? 19.295 -9.321 -5.437 1.00 94.62 174 LEU A C 1
ATOM 1391 O O . LEU A 1 174 ? 18.237 -9.934 -5.557 1.00 94.62 174 LEU A O 1
ATOM 1395 N N . TYR A 1 175 ? 19.359 -7.996 -5.284 1.00 95.88 175 TYR A N 1
ATOM 1396 C CA . TYR A 1 175 ? 18.180 -7.133 -5.279 1.00 95.88 175 TYR A CA 1
ATOM 1397 C C . TYR A 1 175 ? 17.444 -7.176 -6.617 1.00 95.88 175 TYR A C 1
ATOM 1399 O O . TYR A 1 175 ? 16.235 -7.374 -6.639 1.00 95.88 175 TYR A O 1
ATOM 1407 N N . GLN A 1 176 ? 18.171 -7.076 -7.733 1.00 93.88 176 GLN A N 1
ATOM 1408 C CA . GLN A 1 176 ? 17.585 -7.162 -9.067 1.00 93.88 176 GLN A CA 1
ATOM 1409 C C . GLN A 1 176 ? 16.825 -8.483 -9.241 1.00 93.88 176 GLN A C 1
ATOM 1411 O O . GLN A 1 176 ? 15.636 -8.471 -9.548 1.00 93.88 176 GLN A O 1
ATOM 1416 N N . ARG A 1 177 ? 17.471 -9.625 -8.968 1.00 94.06 177 ARG A N 1
ATOM 1417 C CA . ARG A 1 177 ? 16.818 -10.941 -9.053 1.00 94.06 177 ARG A CA 1
ATOM 1418 C C . ARG A 1 177 ? 15.586 -11.030 -8.149 1.00 94.06 177 ARG A C 1
ATOM 1420 O O . ARG A 1 177 ? 14.538 -11.485 -8.597 1.00 94.06 177 ARG A O 1
ATOM 1427 N N . PHE A 1 178 ? 15.706 -10.556 -6.909 1.00 95.94 178 PHE A N 1
ATOM 1428 C CA . PHE A 1 178 ? 14.602 -10.510 -5.954 1.00 95.94 178 PHE A CA 1
ATOM 1429 C C . PHE A 1 178 ? 13.405 -9.711 -6.491 1.00 95.94 178 PHE A C 1
ATOM 1431 O O . PHE A 1 178 ? 12.278 -10.192 -6.430 1.00 95.94 178 PHE A O 1
ATOM 1438 N N . CYS A 1 179 ? 13.639 -8.530 -7.069 1.00 96.38 179 CYS A N 1
ATOM 1439 C CA . CYS A 1 179 ? 12.592 -7.714 -7.677 1.00 96.38 179 CYS A CA 1
ATOM 1440 C C . CYS A 1 179 ? 11.837 -8.463 -8.785 1.00 96.38 179 CYS A C 1
ATOM 1442 O O . CYS A 1 179 ? 10.609 -8.421 -8.812 1.00 96.38 179 CYS A O 1
ATOM 1444 N N . GLY A 1 180 ? 12.544 -9.181 -9.664 1.00 95.00 180 GLY A N 1
ATOM 1445 C CA . GLY A 1 180 ? 11.914 -10.008 -10.698 1.00 95.00 180 GLY A CA 1
ATOM 1446 C C . GLY A 1 180 ? 11.015 -11.102 -10.110 1.00 95.00 180 GLY A C 1
ATOM 1447 O O . GLY A 1 180 ? 9.851 -11.218 -10.493 1.00 95.00 180 GLY A O 1
ATOM 1448 N N . GLU A 1 181 ? 11.521 -11.852 -9.126 1.00 95.69 181 GLU A N 1
ATOM 1449 C CA . GLU A 1 181 ? 10.764 -12.910 -8.439 1.00 95.69 181 GLU A CA 1
ATOM 1450 C C . GLU A 1 181 ? 9.511 -12.370 -7.730 1.00 95.69 181 GLU A C 1
ATOM 1452 O O . GLU A 1 181 ? 8.439 -12.975 -7.808 1.00 95.69 181 GLU A O 1
ATOM 1457 N N . VAL A 1 182 ? 9.625 -11.218 -7.062 1.00 96.50 182 VAL A N 1
ATOM 1458 C CA . VAL A 1 182 ? 8.498 -10.562 -6.385 1.00 96.50 182 VAL A CA 1
ATOM 1459 C C . VAL A 1 182 ? 7.441 -10.119 -7.390 1.00 96.50 182 VAL A C 1
ATOM 1461 O O . VAL A 1 182 ? 6.260 -10.372 -7.176 1.00 96.50 182 VAL A O 1
ATOM 1464 N N . LEU A 1 183 ? 7.829 -9.503 -8.507 1.00 96.31 183 LEU A N 1
ATOM 1465 C CA . LEU A 1 183 ? 6.867 -9.064 -9.520 1.00 96.31 183 LEU A CA 1
ATOM 1466 C C . LEU A 1 183 ? 6.129 -10.240 -10.174 1.00 96.31 183 LEU A C 1
ATOM 1468 O O . LEU A 1 183 ? 4.919 -10.148 -10.393 1.00 96.31 183 LEU A O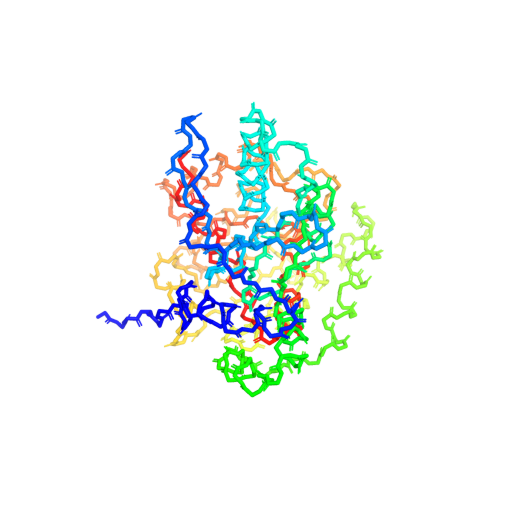 1
ATOM 1472 N N . GLU A 1 184 ? 6.816 -11.358 -10.432 1.00 95.62 184 GLU A N 1
ATOM 1473 C CA . GLU A 1 184 ? 6.170 -12.593 -10.897 1.00 95.62 184 GLU A CA 1
ATOM 1474 C C . GLU A 1 184 ? 5.163 -13.109 -9.853 1.00 95.62 184 GLU A C 1
ATOM 1476 O O . GLU A 1 184 ? 3.995 -13.370 -10.166 1.00 95.62 184 GLU A O 1
ATOM 1481 N N . TYR A 1 185 ? 5.576 -13.181 -8.584 1.00 95.38 185 TYR A N 1
ATOM 1482 C CA . TYR A 1 185 ? 4.724 -13.631 -7.483 1.00 95.38 185 TYR A CA 1
ATOM 1483 C C . TYR A 1 185 ? 3.493 -12.740 -7.252 1.00 95.38 185 TYR A C 1
ATOM 1485 O O . TYR A 1 185 ? 2.401 -13.246 -6.954 1.00 95.38 185 TYR A O 1
ATOM 1493 N N . LEU A 1 186 ? 3.633 -11.427 -7.407 1.00 94.75 186 LEU A N 1
ATOM 1494 C CA . LEU A 1 186 ? 2.543 -10.483 -7.188 1.00 94.75 186 LEU A CA 1
ATOM 1495 C C . LEU A 1 186 ? 1.572 -10.446 -8.371 1.00 94.75 186 LEU A C 1
ATOM 1497 O O . LEU A 1 186 ? 0.363 -10.522 -8.152 1.00 94.75 186 LEU A O 1
ATOM 1501 N N . PHE A 1 187 ? 2.071 -10.390 -9.610 1.00 95.31 187 PHE A N 1
ATOM 1502 C CA . PHE A 1 187 ? 1.260 -9.953 -10.755 1.00 95.31 187 PHE A CA 1
ATOM 1503 C C . PHE A 1 187 ? 1.070 -10.979 -11.878 1.00 95.31 187 PHE A C 1
ATOM 1505 O O . PHE A 1 187 ? 0.382 -10.669 -12.849 1.00 95.31 187 PHE A O 1
ATOM 1512 N N . THR A 1 188 ? 1.635 -12.188 -11.779 1.00 92.81 188 THR A N 1
ATOM 1513 C CA . THR A 1 188 ? 1.489 -13.234 -12.814 1.00 92.81 188 THR A CA 1
ATOM 1514 C C . THR A 1 188 ? 0.671 -14.420 -12.318 1.00 92.81 188 THR A C 1
ATOM 1516 O O . THR A 1 188 ? 1.217 -15.182 -11.521 1.00 92.81 188 THR A O 1
ATOM 1519 N N . PRO A 1 189 ? -0.576 -14.681 -12.770 1.00 91.69 189 PRO A N 1
ATOM 1520 C CA . PRO A 1 189 ? -1.478 -13.828 -13.568 1.00 91.69 189 PRO A CA 1
ATOM 1521 C C . PRO A 1 189 ? -1.952 -12.529 -12.877 1.00 91.69 189 PRO A C 1
ATOM 1523 O O . PRO A 1 189 ? -1.861 -12.439 -11.648 1.00 91.69 189 PRO A O 1
ATOM 1526 N N . PRO A 1 190 ? -2.516 -11.561 -13.645 1.00 93.25 190 PRO A N 1
ATOM 1527 C CA . PRO A 1 190 ? -2.857 -11.657 -15.077 1.00 93.25 190 PRO A CA 1
ATOM 1528 C C . PRO A 1 190 ? -1.754 -11.203 -16.043 1.00 93.25 190 PRO A C 1
ATOM 1530 O O . PRO A 1 190 ? -1.921 -11.363 -17.249 1.00 93.25 190 PRO A O 1
ATOM 1533 N N . LEU A 1 191 ? -0.650 -10.641 -15.548 1.00 96.06 191 LEU A N 1
ATOM 1534 C CA . LEU A 1 191 ? 0.514 -10.365 -16.386 1.00 96.06 191 LEU A CA 1
ATOM 1535 C C . LEU A 1 191 ? 1.239 -11.666 -16.752 1.00 96.06 191 LEU A C 1
ATOM 1537 O O . LEU A 1 191 ? 1.017 -12.713 -16.138 1.00 96.06 191 LEU A O 1
ATOM 1541 N N . ASN A 1 192 ? 2.125 -11.590 -17.742 1.00 94.75 192 ASN A N 1
ATOM 1542 C CA . ASN A 1 192 ? 3.033 -12.682 -18.078 1.00 94.75 192 ASN A CA 1
ATOM 1543 C C . ASN A 1 192 ? 4.292 -12.636 -17.201 1.00 94.75 192 ASN A C 1
ATOM 1545 O O . ASN A 1 192 ? 4.560 -11.648 -16.526 1.00 94.75 192 ASN A O 1
ATOM 1549 N N . LYS A 1 193 ? 5.102 -13.699 -17.250 1.00 93.69 193 LYS A N 1
ATOM 1550 C CA . LYS A 1 193 ? 6.365 -13.759 -16.504 1.00 93.69 193 LYS A CA 1
ATOM 1551 C C . LYS A 1 193 ? 7.327 -12.629 -16.903 1.00 93.69 193 LYS A C 1
ATOM 1553 O O . LYS A 1 193 ? 7.395 -12.298 -18.092 1.00 93.69 193 LYS A O 1
ATOM 1558 N N . PRO A 1 194 ? 8.105 -12.077 -15.954 1.00 93.25 194 PRO A N 1
ATOM 1559 C CA . PRO A 1 194 ? 9.145 -11.106 -16.262 1.00 93.25 194 PRO A CA 1
ATOM 1560 C C . PRO A 1 194 ? 10.186 -11.648 -17.242 1.00 93.25 194 PRO A C 1
ATOM 1562 O O . PRO A 1 194 ? 10.724 -12.738 -17.063 1.00 93.25 194 PRO A O 1
ATOM 1565 N N . ILE A 1 195 ? 10.489 -10.856 -18.271 1.00 90.94 195 ILE A N 1
ATOM 1566 C CA . ILE A 1 195 ? 11.542 -11.145 -19.243 1.00 90.94 195 ILE A CA 1
ATOM 1567 C C . ILE A 1 195 ? 12.765 -10.310 -18.864 1.00 90.94 195 ILE A C 1
ATOM 1569 O O . ILE A 1 195 ? 12.744 -9.083 -18.995 1.00 90.94 195 ILE A O 1
ATOM 1573 N N . SER A 1 196 ? 13.818 -10.976 -18.391 1.00 83.81 196 SER A N 1
ATOM 1574 C CA . SER A 1 196 ? 15.112 -10.348 -18.098 1.00 83.81 196 SER A CA 1
ATOM 1575 C C . SER A 1 196 ? 15.885 -10.077 -19.389 1.00 83.81 196 SER A C 1
ATOM 1577 O O . SER A 1 196 ? 15.925 -10.926 -20.280 1.00 83.81 196 SER A O 1
ATOM 1579 N N . GLU A 1 197 ? 16.533 -8.917 -19.500 1.00 70.12 197 GLU A N 1
ATOM 1580 C CA . GLU A 1 197 ? 17.413 -8.627 -20.639 1.00 70.12 197 GLU A CA 1
ATOM 1581 C C . GLU A 1 197 ? 18.798 -9.270 -20.411 1.00 70.12 197 GLU A C 1
ATOM 1583 O O . GLU A 1 197 ? 19.412 -9.100 -19.357 1.00 70.12 197 GLU A O 1
ATOM 1588 N N . SER A 1 198 ? 19.286 -10.055 -21.378 1.00 54.97 198 SER A N 1
ATOM 1589 C CA . SER A 1 198 ? 20.574 -10.760 -21.288 1.00 54.97 198 SER A CA 1
ATOM 1590 C C . SER A 1 198 ? 21.754 -9.785 -21.216 1.00 54.97 198 SER A C 1
ATOM 1592 O O . SER A 1 198 ? 21.823 -8.818 -21.980 1.00 54.97 198 SER A O 1
ATOM 1594 N N . ALA A 1 199 ? 22.736 -10.084 -20.361 1.00 51.25 199 ALA A N 1
ATOM 1595 C CA . ALA A 1 199 ? 23.935 -9.267 -20.163 1.00 51.25 199 ALA A CA 1
ATOM 1596 C C . ALA A 1 199 ? 24.906 -9.250 -21.364 1.00 51.25 199 ALA A C 1
ATOM 1598 O O . ALA A 1 199 ? 25.882 -8.499 -21.334 1.00 51.25 199 ALA A O 1
ATOM 1599 N N . ASP A 1 200 ? 24.640 -10.025 -22.415 1.00 44.41 200 ASP A N 1
ATOM 1600 C CA . ASP A 1 200 ? 25.587 -10.284 -23.508 1.00 44.41 2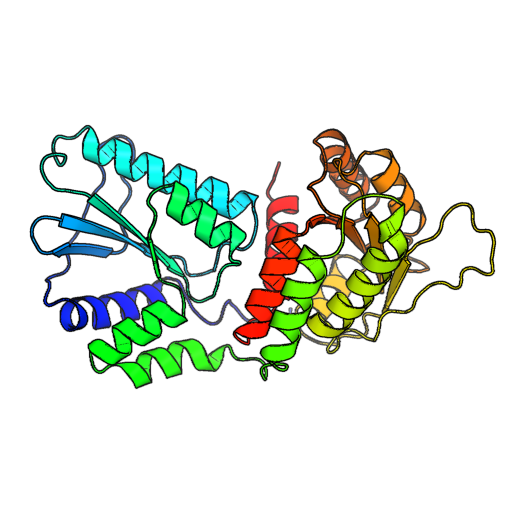00 ASP A CA 1
ATOM 1601 C C . ASP A 1 200 ? 25.623 -9.190 -24.586 1.00 44.41 200 ASP A C 1
ATOM 1603 O O . ASP A 1 200 ? 26.507 -9.185 -25.438 1.00 44.41 200 ASP A O 1
ATOM 1607 N N . ILE A 1 201 ? 24.710 -8.211 -24.536 1.00 46.22 201 ILE A N 1
ATOM 1608 C CA . ILE A 1 201 ? 24.737 -7.053 -25.439 1.00 46.22 201 ILE A CA 1
ATOM 1609 C C . ILE A 1 201 ? 25.192 -5.823 -24.642 1.00 46.22 201 ILE A C 1
ATOM 1611 O O . ILE A 1 201 ? 24.495 -5.406 -23.704 1.00 46.22 201 ILE A O 1
ATOM 1615 N N . PRO A 1 202 ? 26.341 -5.202 -24.971 1.00 39.81 202 PRO A N 1
ATOM 1616 C CA . PRO A 1 202 ? 26.756 -3.936 -24.382 1.00 39.81 202 PRO A CA 1
ATOM 1617 C C . PRO A 1 202 ? 25.795 -2.841 -24.859 1.00 39.81 202 PRO A C 1
ATOM 1619 O O . PRO A 1 202 ? 25.992 -2.201 -25.886 1.00 39.81 202 PRO A O 1
ATOM 1622 N N . ARG A 1 203 ? 24.690 -2.651 -24.138 1.00 48.28 203 ARG A N 1
ATOM 1623 C CA . ARG A 1 203 ? 23.827 -1.484 -24.293 1.00 48.28 203 ARG A CA 1
ATOM 1624 C C . ARG A 1 203 ? 24.169 -0.498 -23.189 1.00 48.28 203 ARG A C 1
ATOM 1626 O O . ARG A 1 203 ? 24.133 -0.849 -22.015 1.00 48.28 203 ARG A O 1
ATOM 1633 N N . VAL A 1 204 ? 24.462 0.739 -23.591 1.00 47.72 204 VAL A N 1
ATOM 1634 C CA . VAL A 1 204 ? 24.685 1.913 -22.720 1.00 47.72 204 VAL A CA 1
ATOM 1635 C C . VAL A 1 204 ? 23.486 2.165 -21.791 1.00 47.72 204 VAL A C 1
ATOM 1637 O O . VAL A 1 204 ? 23.623 2.751 -20.725 1.00 47.72 204 VAL A O 1
ATOM 1640 N N . ASN A 1 205 ? 22.321 1.647 -22.174 1.00 51.25 205 ASN A N 1
ATOM 1641 C CA . ASN A 1 205 ? 21.080 1.673 -21.429 1.00 51.25 205 ASN A CA 1
ATOM 1642 C C . ASN A 1 205 ? 20.547 0.226 -21.335 1.00 51.25 205 ASN A C 1
ATOM 1644 O O . ASN A 1 205 ? 20.081 -0.318 -22.339 1.00 51.25 205 ASN A O 1
ATOM 1648 N N . ARG A 1 206 ? 20.614 -0.385 -20.137 1.00 59.31 206 ARG A N 1
ATOM 1649 C CA . ARG A 1 206 ? 19.919 -1.639 -19.777 1.00 59.31 206 ARG A CA 1
ATOM 1650 C C . ARG A 1 206 ? 18.694 -1.382 -18.889 1.00 59.31 206 ARG A C 1
ATOM 1652 O O . ARG A 1 206 ? 18.801 -0.637 -17.914 1.00 59.31 206 ARG A O 1
ATOM 1659 N N . ARG A 1 207 ? 17.552 -1.981 -19.238 1.00 70.62 207 ARG A N 1
ATOM 1660 C CA . ARG A 1 207 ? 16.417 -2.189 -18.318 1.00 70.62 207 ARG A CA 1
ATOM 1661 C C . ARG A 1 207 ? 16.586 -3.559 -17.668 1.00 70.62 207 ARG A C 1
ATOM 1663 O O . ARG A 1 207 ? 17.190 -4.443 -18.273 1.00 70.62 207 ARG A O 1
ATOM 1670 N N . ASP A 1 208 ? 16.029 -3.746 -16.480 1.00 79.38 208 ASP A N 1
ATOM 1671 C CA . ASP A 1 208 ? 16.179 -5.026 -15.789 1.00 79.38 208 ASP A CA 1
ATOM 1672 C C . ASP A 1 208 ? 15.121 -6.028 -16.245 1.00 79.38 208 ASP A C 1
ATOM 1674 O O . ASP A 1 208 ? 15.451 -7.178 -16.536 1.00 79.38 208 ASP A O 1
ATOM 1678 N N . PHE A 1 209 ? 13.868 -5.577 -16.378 1.00 87.44 209 PHE A N 1
ATOM 1679 C CA . PHE A 1 209 ? 12.751 -6.434 -16.775 1.00 87.44 209 PHE A CA 1
ATOM 1680 C C . PHE A 1 209 ? 11.801 -5.736 -17.747 1.00 87.44 209 PHE A C 1
ATOM 1682 O O . PHE A 1 209 ? 11.575 -4.525 -17.683 1.00 87.44 209 PHE A O 1
ATOM 1689 N N . ALA A 1 210 ? 11.187 -6.530 -18.619 1.00 92.44 210 ALA A N 1
ATOM 1690 C CA . ALA A 1 210 ? 9.953 -6.171 -19.301 1.00 92.44 210 ALA A CA 1
ATOM 1691 C C . ALA A 1 210 ? 8.912 -7.259 -19.029 1.00 92.44 210 ALA A C 1
ATOM 1693 O O . ALA A 1 210 ? 9.166 -8.440 -19.258 1.00 92.44 210 ALA A O 1
ATOM 1694 N N . ILE A 1 211 ? 7.748 -6.862 -18.527 1.00 95.31 211 ILE A N 1
ATOM 1695 C CA . ILE A 1 211 ? 6.663 -7.776 -18.172 1.00 95.31 211 ILE A CA 1
ATOM 1696 C C . ILE A 1 211 ? 5.527 -7.568 -19.182 1.00 95.31 211 ILE A C 1
ATOM 1698 O O . ILE A 1 211 ? 4.921 -6.494 -19.170 1.00 95.31 211 ILE A O 1
ATOM 1702 N N . PRO A 1 212 ? 5.241 -8.531 -20.078 1.00 96.31 212 PRO A N 1
ATOM 1703 C CA . PRO A 1 212 ? 4.172 -8.381 -21.061 1.00 96.31 212 PRO A CA 1
ATOM 1704 C C . PRO A 1 212 ? 2.797 -8.284 -20.394 1.00 96.31 212 PRO A C 1
ATOM 1706 O O . PRO A 1 212 ? 2.466 -9.081 -19.509 1.00 96.31 212 PRO A O 1
ATOM 1709 N N . ASN A 1 213 ? 1.984 -7.336 -20.853 1.00 97.31 213 ASN A N 1
ATOM 1710 C CA . ASN A 1 213 ? 0.630 -7.124 -20.369 1.00 97.31 213 ASN A CA 1
ATOM 1711 C C . ASN A 1 213 ? -0.401 -7.495 -21.443 1.00 97.31 213 ASN A C 1
ATOM 1713 O O . ASN A 1 213 ? -0.833 -6.675 -22.255 1.00 97.31 213 ASN A O 1
ATOM 1717 N N . TYR A 1 214 ? -0.832 -8.755 -21.420 1.00 96.00 214 TYR A N 1
ATOM 1718 C CA . TYR A 1 214 ? -1.913 -9.246 -22.276 1.00 96.00 214 TYR A CA 1
ATOM 1719 C C . TYR A 1 214 ? -3.258 -9.340 -21.553 1.00 96.00 214 TYR A C 1
ATOM 1721 O O . TYR A 1 214 ? -4.192 -9.926 -22.095 1.00 96.00 214 TYR A O 1
ATOM 1729 N N . ALA A 1 215 ? -3.384 -8.738 -20.366 1.00 95.25 215 ALA A N 1
ATOM 1730 C CA . ALA A 1 215 ? -4.618 -8.773 -19.596 1.00 95.25 215 ALA A CA 1
ATOM 1731 C C . ALA A 1 215 ? -5.802 -8.236 -20.420 1.00 95.25 215 ALA A C 1
ATOM 1733 O O . ALA A 1 215 ? -5.725 -7.178 -21.045 1.00 95.25 215 ALA A O 1
ATOM 1734 N N . THR A 1 216 ? -6.905 -8.982 -20.427 1.00 94.06 216 THR A N 1
ATOM 1735 C CA . THR A 1 216 ? -8.134 -8.655 -21.171 1.00 94.06 216 THR A CA 1
ATOM 1736 C C . THR A 1 216 ? -9.263 -8.158 -20.270 1.00 94.06 216 THR A C 1
ATOM 1738 O O . THR A 1 216 ? -10.367 -7.944 -20.756 1.00 94.06 216 THR A O 1
ATOM 1741 N N . ALA A 1 217 ? -9.004 -8.038 -18.967 1.00 92.81 217 ALA A N 1
ATOM 1742 C CA . ALA A 1 217 ? -9.953 -7.586 -17.960 1.00 92.81 217 ALA A CA 1
ATOM 1743 C C . ALA A 1 217 ? -9.224 -6.909 -16.789 1.00 92.81 217 ALA A C 1
ATOM 1745 O O . ALA A 1 217 ? -8.042 -7.167 -16.529 1.00 92.81 217 ALA A O 1
ATOM 1746 N N . GLY A 1 218 ? -9.963 -6.096 -16.036 1.00 93.19 218 GLY A N 1
ATOM 1747 C CA . GLY A 1 218 ? -9.526 -5.534 -14.761 1.00 93.19 218 GLY A CA 1
ATOM 1748 C C . GLY A 1 218 ? -8.425 -4.479 -14.882 1.00 93.19 218 GLY A C 1
ATOM 1749 O O . GLY A 1 218 ? -8.233 -3.844 -15.917 1.00 93.19 218 GLY A O 1
ATOM 1750 N N . PHE A 1 219 ? -7.688 -4.288 -13.789 1.00 95.00 219 PHE A N 1
ATOM 1751 C CA . PHE A 1 219 ? -6.728 -3.190 -13.649 1.00 95.00 219 PHE A CA 1
ATOM 1752 C C . PHE A 1 219 ? -5.657 -3.154 -14.729 1.00 95.00 219 PHE A C 1
ATOM 1754 O O . PHE A 1 219 ? -5.363 -2.105 -15.289 1.00 95.00 219 PHE A O 1
ATOM 1761 N N . TRP A 1 220 ? -5.056 -4.302 -15.031 1.00 96.88 220 TRP A N 1
ATOM 1762 C CA . TRP A 1 220 ? -3.943 -4.343 -15.969 1.00 96.88 220 TRP A CA 1
ATOM 1763 C C . TRP A 1 220 ? -4.397 -4.080 -17.410 1.00 96.88 220 TRP A C 1
ATOM 1765 O O . TRP A 1 220 ? -3.652 -3.449 -18.159 1.00 96.88 220 TRP A O 1
ATOM 1775 N N . GLN A 1 221 ? -5.638 -4.429 -17.773 1.00 97.25 221 GLN A N 1
ATOM 1776 C CA . GLN A 1 221 ? -6.242 -3.965 -19.026 1.00 97.25 221 GLN A CA 1
ATOM 1777 C C . GLN A 1 221 ? -6.416 -2.442 -19.015 1.00 97.25 221 GLN A C 1
ATOM 1779 O O . GLN A 1 221 ? -5.980 -1.779 -19.955 1.00 97.25 221 GLN A O 1
ATOM 1784 N N . PHE A 1 222 ? -6.989 -1.883 -17.941 1.00 97.06 222 PHE A N 1
ATOM 1785 C CA . PHE A 1 222 ? -7.148 -0.434 -17.793 1.00 97.06 222 PHE A CA 1
ATOM 1786 C C . PHE A 1 222 ? -5.806 0.297 -17.964 1.00 97.06 222 PHE A C 1
ATOM 1788 O O . PHE A 1 222 ? -5.721 1.256 -18.733 1.00 97.06 222 PHE A O 1
ATOM 1795 N N . MET A 1 223 ? -4.739 -0.209 -17.334 1.00 97.62 223 MET A N 1
ATOM 1796 C CA . MET A 1 223 ? -3.385 0.333 -17.471 1.00 97.62 223 MET A CA 1
ATOM 1797 C C . MET A 1 223 ? -2.855 0.239 -18.903 1.00 97.62 223 MET A C 1
ATOM 1799 O O . MET A 1 223 ? -2.240 1.188 -19.396 1.00 97.62 223 MET A O 1
ATOM 1803 N N . ARG A 1 224 ? -3.101 -0.878 -19.596 1.00 96.44 224 ARG A N 1
ATOM 1804 C CA . ARG A 1 224 ? -2.708 -1.040 -21.001 1.00 96.44 224 ARG A CA 1
ATOM 1805 C C . ARG A 1 224 ? -3.381 0.003 -21.887 1.00 96.44 224 ARG A C 1
ATOM 1807 O O . ARG A 1 224 ? -2.708 0.666 -22.664 1.00 96.44 224 ARG A O 1
ATOM 1814 N N . GLU A 1 225 ? -4.687 0.174 -21.736 1.00 96.44 225 GLU A N 1
ATOM 1815 C CA . GLU A 1 225 ? -5.496 1.026 -22.610 1.00 96.44 225 GLU A CA 1
ATOM 1816 C C . GLU A 1 225 ? -5.282 2.523 -22.345 1.00 96.44 225 GLU A C 1
ATOM 1818 O O . GLU A 1 225 ? -5.163 3.300 -23.290 1.00 96.44 225 GLU A O 1
ATOM 1823 N N . HIS A 1 226 ? -5.168 2.932 -21.077 1.00 96.19 226 HIS A N 1
ATOM 1824 C CA . HIS A 1 226 ? -5.124 4.352 -20.700 1.00 96.19 226 HIS A CA 1
ATOM 1825 C C . HIS A 1 226 ? -3.708 4.901 -20.503 1.00 96.19 226 HIS A C 1
ATOM 1827 O O . HIS A 1 226 ? -3.489 6.101 -20.661 1.00 96.19 226 HIS A O 1
ATOM 1833 N N . TYR A 1 227 ? -2.738 4.040 -20.182 1.00 96.75 227 TYR A N 1
ATOM 1834 C CA . TYR A 1 227 ? -1.346 4.437 -19.930 1.00 96.75 227 TYR A CA 1
ATOM 1835 C C . TYR A 1 227 ? -0.356 3.806 -20.909 1.00 96.75 227 TYR A C 1
ATOM 1837 O O . TYR A 1 227 ? 0.854 3.935 -20.722 1.00 96.75 227 TYR A O 1
ATOM 1845 N N . ARG A 1 228 ? -0.854 3.130 -21.958 1.00 96.88 228 ARG A N 1
ATOM 1846 C CA . ARG A 1 228 ? -0.035 2.370 -22.917 1.00 96.88 228 ARG A CA 1
ATOM 1847 C C . ARG A 1 228 ? 0.931 1.437 -22.193 1.00 96.88 228 ARG A C 1
ATOM 1849 O O . ARG A 1 228 ? 2.116 1.392 -22.505 1.00 96.88 228 ARG A O 1
ATOM 1856 N N . ALA A 1 229 ? 0.446 0.743 -21.167 1.00 96.69 229 ALA A N 1
ATOM 1857 C CA . ALA A 1 229 ? 1.229 -0.237 -20.424 1.00 96.69 229 ALA A CA 1
ATOM 1858 C C . ALA A 1 229 ? 1.241 -1.595 -21.148 1.00 96.69 229 ALA A C 1
ATOM 1860 O O . ALA A 1 229 ? 0.831 -2.596 -20.563 1.00 96.69 229 ALA A O 1
ATOM 1861 N N . ASP A 1 230 ? 1.654 -1.625 -22.422 1.00 95.44 230 ASP A N 1
ATOM 1862 C CA . ASP A 1 230 ? 1.772 -2.856 -23.228 1.00 95.44 230 ASP A CA 1
ATOM 1863 C C . ASP A 1 230 ? 2.797 -3.820 -22.618 1.00 95.44 230 ASP A C 1
ATOM 1865 O O . ASP A 1 230 ? 2.589 -5.033 -22.545 1.00 95.44 230 ASP A O 1
ATOM 1869 N N . PHE A 1 231 ? 3.885 -3.248 -22.106 1.00 95.50 231 PHE A N 1
ATOM 1870 C CA . PHE A 1 231 ? 4.792 -3.889 -21.176 1.00 95.50 231 PHE A CA 1
ATOM 1871 C C . PHE A 1 231 ? 4.905 -3.024 -19.927 1.00 95.50 231 PHE A C 1
ATOM 1873 O O . PHE A 1 231 ? 4.983 -1.797 -19.997 1.00 95.50 231 PHE A O 1
ATOM 1880 N N . LEU A 1 232 ? 4.992 -3.674 -18.774 1.00 95.38 232 LEU A N 1
ATOM 1881 C CA . LEU A 1 232 ? 5.508 -3.042 -17.575 1.00 95.38 232 LEU A CA 1
ATOM 1882 C C . LEU A 1 232 ? 7.043 -3.120 -17.621 1.00 95.38 232 LEU A C 1
ATOM 1884 O O . LEU A 1 232 ? 7.632 -4.186 -17.427 1.00 95.38 232 LEU A O 1
ATOM 1888 N N . VAL A 1 233 ? 7.687 -1.993 -17.934 1.00 95.75 233 VAL A N 1
ATOM 1889 C CA . VAL A 1 233 ? 9.154 -1.862 -17.922 1.00 95.75 233 VAL A CA 1
ATOM 1890 C C . VAL A 1 233 ? 9.623 -1.606 -16.497 1.00 95.75 233 VAL A C 1
ATOM 1892 O O . VAL A 1 233 ? 9.076 -0.738 -15.826 1.00 95.75 233 VAL A O 1
ATOM 1895 N N . VAL A 1 234 ? 10.640 -2.327 -16.028 1.00 95.88 234 VAL A N 1
ATOM 1896 C CA . VAL A 1 234 ? 11.124 -2.200 -14.648 1.00 95.88 234 VAL A CA 1
ATOM 1897 C C . VAL A 1 234 ? 12.639 -2.033 -14.596 1.00 95.88 234 VAL A C 1
ATOM 1899 O O . VAL A 1 234 ? 13.379 -2.730 -15.292 1.00 95.88 234 VAL A O 1
ATOM 1902 N N . ASP A 1 235 ? 13.081 -1.123 -13.732 1.00 94.81 235 ASP A N 1
ATOM 1903 C CA . ASP A 1 235 ? 14.479 -0.886 -13.362 1.00 94.81 235 ASP A CA 1
ATOM 1904 C C . ASP A 1 235 ? 14.623 -1.000 -11.833 1.00 94.81 235 ASP A C 1
ATOM 1906 O O . ASP A 1 235 ? 13.927 -0.306 -11.086 1.00 94.81 235 ASP A O 1
ATOM 1910 N N . ALA A 1 236 ? 15.483 -1.900 -11.355 1.00 94.69 236 ALA A N 1
ATOM 1911 C CA . ALA A 1 236 ? 15.688 -2.194 -9.941 1.00 94.69 236 ALA A CA 1
ATOM 1912 C C . ALA A 1 236 ? 16.991 -1.549 -9.436 1.00 94.69 236 ALA A C 1
ATOM 1914 O O . ALA A 1 236 ? 18.112 -2.004 -9.675 1.00 94.69 236 ALA A O 1
ATOM 1915 N N . LYS A 1 237 ? 16.847 -0.472 -8.664 1.00 93.00 237 LYS A N 1
ATOM 1916 C CA . LYS A 1 237 ? 17.944 0.335 -8.127 1.00 93.00 237 LYS A CA 1
ATOM 1917 C C . LYS A 1 237 ? 18.225 0.024 -6.657 1.00 93.00 237 LYS A C 1
ATOM 1919 O O . LYS A 1 237 ? 17.595 0.579 -5.755 1.00 93.00 237 LYS A O 1
ATOM 1924 N N . ASN A 1 238 ? 19.262 -0.775 -6.400 1.00 94.81 238 ASN A N 1
ATOM 1925 C CA . ASN A 1 238 ? 19.735 -1.084 -5.042 1.00 94.81 238 ASN A CA 1
ATOM 1926 C C . ASN A 1 238 ? 20.625 0.025 -4.437 1.00 94.81 238 ASN A C 1
ATOM 1928 O O . ASN A 1 238 ? 21.734 -0.246 -3.975 1.00 94.81 238 ASN A O 1
ATOM 1932 N N . PHE A 1 239 ? 20.191 1.285 -4.463 1.00 90.06 239 PHE A N 1
ATOM 1933 C CA . PHE A 1 239 ? 20.945 2.393 -3.862 1.00 90.06 239 PHE A CA 1
ATOM 1934 C C . PHE A 1 239 ? 20.577 2.599 -2.395 1.00 90.06 239 PHE A C 1
ATOM 1936 O O . PHE A 1 239 ? 19.426 2.438 -2.016 1.00 90.06 239 PHE A O 1
ATOM 1943 N N . CYS A 1 240 ? 21.544 3.015 -1.575 1.00 92.25 240 CYS A N 1
ATOM 1944 C CA . CYS A 1 240 ? 21.275 3.453 -0.200 1.00 92.25 240 CYS A CA 1
ATOM 1945 C C . CYS A 1 240 ? 20.737 4.894 -0.127 1.00 92.25 240 CYS A C 1
ATOM 1947 O O . CYS A 1 240 ? 20.344 5.345 0.942 1.00 92.25 240 CYS A O 1
ATOM 1949 N N . GLY A 1 241 ? 20.756 5.631 -1.241 1.00 93.56 241 GLY A N 1
ATOM 1950 C CA . GLY A 1 241 ? 20.234 6.993 -1.351 1.00 93.56 241 GLY A CA 1
ATOM 1951 C C . GLY A 1 241 ? 18.875 7.048 -2.044 1.00 93.56 241 GLY A C 1
ATOM 1952 O O . GLY A 1 241 ? 18.259 6.020 -2.311 1.00 93.56 241 GLY A O 1
ATOM 1953 N N . TYR A 1 242 ? 18.432 8.266 -2.349 1.00 96.00 242 TYR A N 1
ATOM 1954 C CA . TYR A 1 242 ? 17.199 8.520 -3.094 1.00 96.00 242 TYR A CA 1
ATOM 1955 C C . TYR A 1 242 ? 17.398 8.357 -4.600 1.00 96.00 242 TYR A C 1
ATOM 1957 O O . TYR A 1 242 ? 18.462 8.693 -5.131 1.00 96.00 242 TYR A O 1
ATOM 1965 N N . VAL A 1 243 ? 16.342 7.943 -5.301 1.00 95.94 243 VAL A N 1
ATOM 1966 C CA . VAL A 1 243 ? 16.297 8.012 -6.767 1.00 95.94 243 VAL A CA 1
ATOM 1967 C C . VAL A 1 243 ? 16.378 9.477 -7.205 1.00 95.94 243 VAL A C 1
ATOM 1969 O O . VAL A 1 243 ? 15.641 10.331 -6.713 1.00 95.94 243 VAL A O 1
ATOM 1972 N N . LYS A 1 244 ? 17.309 9.747 -8.122 1.00 96.38 244 LYS A N 1
ATOM 1973 C CA . LYS A 1 244 ? 17.605 11.063 -8.716 1.00 96.38 244 LYS A CA 1
ATOM 1974 C C . LYS A 1 244 ? 17.080 11.213 -10.148 1.00 96.38 244 LYS A C 1
ATOM 1976 O O . LYS A 1 244 ? 16.762 10.212 -10.793 1.00 96.38 244 LYS A O 1
ATOM 1981 N N . LYS A 1 245 ? 17.046 12.453 -10.650 1.00 96.69 245 LYS A N 1
ATOM 1982 C CA . LYS A 1 245 ? 16.581 12.839 -11.999 1.00 96.69 245 LYS A CA 1
ATOM 1983 C C . LYS A 1 245 ? 17.166 11.970 -13.116 1.00 96.69 245 LYS A C 1
ATOM 1985 O O . LYS A 1 245 ? 16.429 11.527 -13.992 1.00 96.69 245 LYS A O 1
ATOM 1990 N N . GLU A 1 246 ? 18.469 11.714 -13.089 1.00 95.25 246 GLU A N 1
ATOM 1991 C CA . GLU A 1 246 ? 19.181 10.942 -14.108 1.00 95.25 246 GLU A CA 1
ATOM 1992 C C . GLU A 1 246 ? 18.630 9.520 -14.265 1.00 95.25 246 GLU A C 1
ATOM 1994 O O . GLU A 1 246 ? 18.534 9.024 -15.385 1.00 95.25 246 GLU A O 1
ATOM 1999 N N . HIS A 1 247 ? 18.165 8.900 -13.179 1.00 94.31 247 HIS A N 1
ATOM 2000 C CA . HIS A 1 247 ? 17.561 7.568 -13.215 1.00 94.31 247 HIS A CA 1
ATOM 2001 C C . HIS A 1 247 ? 16.185 7.588 -13.891 1.00 94.31 247 HIS A C 1
ATOM 2003 O O . HIS A 1 247 ? 15.857 6.681 -14.655 1.00 94.31 247 HIS A O 1
ATOM 2009 N N . ILE A 1 248 ? 15.399 8.648 -13.662 1.00 96.88 248 ILE A N 1
ATOM 2010 C CA . ILE A 1 248 ? 14.101 8.833 -14.326 1.00 96.88 248 ILE A CA 1
ATOM 2011 C C . ILE A 1 248 ? 14.303 9.005 -15.834 1.00 96.88 248 ILE A C 1
ATOM 2013 O O . ILE A 1 248 ? 13.628 8.365 -16.636 1.00 96.88 248 ILE A O 1
ATOM 2017 N N . LEU A 1 249 ? 15.267 9.838 -16.232 1.00 95.88 249 LEU A N 1
ATOM 2018 C CA . LEU A 1 249 ? 15.590 10.044 -17.645 1.00 95.88 249 LEU A CA 1
ATOM 2019 C C . LEU A 1 249 ? 16.137 8.769 -18.297 1.00 95.88 249 LEU A C 1
ATOM 2021 O O . LEU A 1 249 ? 15.799 8.472 -19.443 1.00 95.88 249 LEU A O 1
ATOM 2025 N N . GLN A 1 250 ? 16.937 7.989 -17.565 1.00 93.12 250 GLN A N 1
ATOM 2026 C CA . GLN A 1 250 ? 17.460 6.717 -18.049 1.00 93.12 250 GLN A CA 1
ATOM 2027 C C . GLN A 1 250 ? 16.326 5.745 -18.392 1.00 93.12 250 GLN A C 1
ATOM 2029 O O . GLN A 1 250 ? 16.298 5.226 -19.510 1.00 93.12 250 GLN A O 1
ATOM 2034 N N . ILE A 1 251 ? 15.368 5.530 -17.482 1.00 93.94 251 ILE A N 1
ATOM 2035 C CA . ILE A 1 251 ? 14.255 4.610 -17.748 1.00 93.94 251 ILE A CA 1
ATOM 2036 C C . ILE A 1 251 ? 13.290 5.159 -18.812 1.00 93.94 251 ILE A C 1
ATOM 2038 O O . ILE A 1 251 ? 12.776 4.404 -19.641 1.00 93.94 251 ILE A O 1
ATOM 2042 N N . ALA A 1 252 ? 13.102 6.481 -18.866 1.00 95.31 252 ALA A N 1
ATOM 2043 C CA . ALA A 1 252 ? 12.257 7.133 -19.864 1.00 95.31 252 ALA A CA 1
ATOM 2044 C C . ALA A 1 252 ? 12.724 6.874 -21.307 1.00 95.31 252 ALA A C 1
ATOM 2046 O O . ALA A 1 252 ? 11.899 6.891 -22.223 1.00 95.31 252 ALA A O 1
ATOM 2047 N N . ASN A 1 253 ? 14.015 6.611 -21.532 1.00 92.06 253 ASN A N 1
ATOM 2048 C CA . ASN A 1 253 ? 14.555 6.307 -22.860 1.00 92.06 253 ASN A CA 1
ATOM 2049 C C . ASN A 1 253 ? 14.117 4.938 -23.403 1.00 92.06 253 ASN A C 1
ATOM 2051 O O . ASN A 1 253 ? 14.164 4.728 -24.615 1.00 92.06 253 ASN A O 1
ATOM 2055 N N . TYR A 1 254 ? 13.662 4.013 -22.550 1.00 88.50 254 TYR A N 1
ATOM 2056 C CA . TYR A 1 254 ? 13.089 2.746 -23.023 1.00 88.50 254 TYR A CA 1
ATOM 2057 C C . TYR A 1 254 ? 11.633 2.871 -23.436 1.00 88.50 254 TYR A C 1
ATOM 2059 O O . TYR A 1 254 ? 11.149 1.998 -24.149 1.00 88.50 254 TYR A O 1
ATOM 2067 N N . LEU A 1 255 ? 10.938 3.906 -22.968 1.00 93.88 255 LEU A N 1
ATOM 2068 C CA . LEU A 1 255 ? 9.505 4.065 -23.163 1.00 93.88 255 LEU A CA 1
ATOM 2069 C C . LEU A 1 255 ? 9.205 4.657 -24.537 1.00 93.88 255 LEU A C 1
ATOM 2071 O O . LEU A 1 255 ? 9.641 5.760 -24.876 1.00 93.88 255 LEU A O 1
ATOM 2075 N N . SER A 1 256 ? 8.448 3.903 -25.330 1.00 93.56 256 SER A N 1
ATOM 2076 C CA . SER A 1 256 ? 8.035 4.272 -26.679 1.00 93.56 256 SER A CA 1
ATOM 2077 C C . SER A 1 256 ? 6.740 3.565 -27.054 1.00 93.56 256 SER A C 1
ATOM 2079 O O . SER A 1 256 ? 6.601 2.357 -26.854 1.00 93.56 256 SER A O 1
ATOM 2081 N N . VAL A 1 257 ? 5.842 4.313 -27.698 1.00 92.56 257 VAL A N 1
ATOM 2082 C CA . VAL A 1 257 ? 4.558 3.827 -28.227 1.00 92.56 257 VAL A CA 1
ATOM 2083 C C . VAL A 1 257 ? 4.721 2.617 -29.152 1.00 92.56 257 VAL A C 1
ATOM 2085 O O . VAL A 1 257 ? 3.860 1.751 -29.181 1.00 92.56 257 VAL A O 1
ATOM 2088 N N . HIS A 1 258 ? 5.823 2.538 -29.901 1.00 89.81 258 HIS A N 1
ATOM 2089 C CA . HIS A 1 258 ? 6.034 1.486 -30.900 1.00 89.81 258 HIS A CA 1
ATOM 2090 C C . HIS A 1 258 ? 6.791 0.261 -30.366 1.00 89.81 258 HIS A C 1
ATOM 2092 O O . HIS A 1 258 ? 7.090 -0.645 -31.141 1.00 89.81 258 HIS A O 1
ATOM 2098 N N . LYS A 1 259 ? 7.181 0.248 -29.083 1.00 87.69 259 LYS A N 1
ATOM 2099 C CA . LYS A 1 259 ? 7.992 -0.832 -28.498 1.00 87.69 259 LYS A CA 1
ATOM 2100 C C . LYS A 1 259 ? 7.372 -1.369 -27.213 1.00 87.69 259 LYS A C 1
ATOM 2102 O O . LYS A 1 259 ? 6.580 -2.296 -27.251 1.00 87.69 259 LYS A O 1
ATOM 2107 N N . THR A 1 260 ? 7.781 -0.824 -26.075 1.00 88.62 260 THR A N 1
ATOM 2108 C CA . THR A 1 260 ? 7.423 -1.323 -24.742 1.00 88.62 260 THR A CA 1
ATOM 2109 C C . THR A 1 260 ? 6.172 -0.667 -24.170 1.00 88.62 260 THR A C 1
ATOM 2111 O O . THR A 1 260 ? 5.693 -1.102 -23.129 1.00 88.62 260 THR A O 1
ATOM 2114 N N . GLY A 1 261 ? 5.662 0.385 -24.810 1.00 95.06 261 GLY A N 1
ATOM 2115 C CA . GLY A 1 261 ? 4.639 1.239 -24.229 1.00 95.06 261 GLY A CA 1
ATOM 2116 C C . GLY A 1 261 ? 5.236 2.414 -23.448 1.00 95.06 261 GLY A C 1
ATOM 2117 O O . GLY A 1 261 ? 6.419 2.742 -23.590 1.00 95.06 261 GLY A O 1
ATOM 2118 N N . LEU A 1 262 ? 4.406 3.088 -22.652 1.00 97.44 262 LEU A N 1
ATOM 2119 C CA . LEU A 1 262 ? 4.746 4.332 -21.945 1.00 97.44 262 LEU A CA 1
ATOM 2120 C C . LEU A 1 262 ? 4.670 4.218 -20.415 1.00 97.44 262 LEU A C 1
ATOM 2122 O O . LEU A 1 262 ? 4.638 5.240 -19.729 1.00 97.44 262 LEU A O 1
ATOM 2126 N N . PHE A 1 263 ? 4.675 2.998 -19.877 1.00 97.81 263 PHE A N 1
ATOM 2127 C CA . PHE A 1 263 ? 4.548 2.745 -18.444 1.00 97.81 263 PHE A CA 1
ATOM 2128 C C . PHE A 1 263 ? 5.779 2.035 -17.873 1.00 97.81 263 PHE A C 1
ATOM 2130 O O . PHE A 1 263 ? 6.220 1.014 -18.407 1.00 97.81 263 PHE A O 1
ATOM 2137 N N . ALA A 1 264 ? 6.325 2.556 -16.773 1.00 97.19 264 ALA A N 1
ATOM 2138 C CA . ALA A 1 264 ? 7.465 1.940 -16.104 1.00 97.19 264 ALA A CA 1
ATOM 2139 C C . ALA A 1 264 ? 7.444 2.055 -14.581 1.00 97.19 264 ALA A C 1
ATOM 2141 O O . ALA A 1 264 ? 6.918 3.017 -14.016 1.00 97.19 264 ALA A O 1
ATOM 2142 N N . PHE A 1 265 ? 8.121 1.104 -13.937 1.00 97.25 265 PHE A N 1
ATOM 2143 C CA . PHE A 1 265 ? 8.465 1.131 -12.523 1.00 97.25 265 PHE A CA 1
ATOM 2144 C C . PHE A 1 265 ? 9.958 1.336 -12.314 1.00 97.25 265 PHE A C 1
ATOM 2146 O O . PHE A 1 265 ? 10.790 0.718 -12.978 1.00 97.25 265 PHE A O 1
ATOM 2153 N N . ILE A 1 266 ? 10.285 2.134 -11.304 1.00 97.44 266 ILE A N 1
ATOM 2154 C CA . ILE A 1 266 ? 11.583 2.059 -10.640 1.00 97.44 266 ILE A CA 1
ATOM 2155 C C . ILE A 1 266 ? 11.353 1.422 -9.275 1.00 97.44 266 ILE A C 1
ATOM 2157 O O . ILE A 1 266 ? 10.646 1.991 -8.443 1.00 97.44 266 ILE A O 1
ATOM 2161 N N . LEU A 1 267 ? 11.949 0.253 -9.054 1.00 97.50 267 LEU A N 1
ATOM 2162 C CA . LEU A 1 267 ? 11.995 -0.391 -7.743 1.00 97.50 267 LEU A CA 1
ATOM 2163 C C . LEU A 1 267 ? 13.281 0.022 -7.041 1.00 97.50 267 LEU A C 1
ATOM 2165 O O . LEU A 1 267 ? 14.349 0.020 -7.650 1.00 97.50 267 LEU A O 1
ATOM 2169 N N . THR A 1 268 ? 13.201 0.417 -5.781 1.00 97.06 268 THR A N 1
ATOM 2170 C CA . THR A 1 268 ? 14.352 0.977 -5.072 1.00 97.06 268 THR A CA 1
ATOM 2171 C C . THR A 1 268 ? 14.250 0.769 -3.565 1.00 97.06 268 THR A C 1
ATOM 2173 O O . THR A 1 268 ? 13.207 0.393 -3.049 1.00 97.06 268 THR A O 1
ATOM 2176 N N . ARG A 1 269 ? 15.347 0.994 -2.839 1.00 96.25 269 ARG A N 1
ATOM 2177 C CA . ARG A 1 269 ? 15.379 0.846 -1.377 1.00 96.25 269 ARG A CA 1
ATOM 2178 C C . ARG A 1 269 ? 14.663 1.993 -0.675 1.00 96.25 269 ARG A C 1
ATOM 2180 O O . ARG A 1 269 ? 13.910 1.772 0.265 1.00 96.25 269 ARG A O 1
ATOM 2187 N N . ASN A 1 270 ? 14.871 3.213 -1.167 1.00 94.94 270 ASN A N 1
ATOM 2188 C CA . ASN A 1 270 ? 14.322 4.449 -0.607 1.00 94.94 270 ASN A CA 1
ATOM 2189 C C . ASN A 1 270 ? 13.433 5.165 -1.623 1.00 94.94 270 ASN A C 1
ATOM 2191 O O . ASN A 1 270 ? 13.327 4.750 -2.765 1.00 94.94 270 ASN A O 1
ATOM 2195 N N . SER A 1 271 ? 12.790 6.263 -1.239 1.00 93.75 271 SER A N 1
ATOM 2196 C CA . SER A 1 271 ? 11.955 7.026 -2.168 1.00 93.75 271 SER A CA 1
ATOM 2197 C C . SER A 1 271 ? 12.768 7.786 -3.234 1.00 93.75 271 SER A C 1
ATOM 2199 O O . SER A 1 271 ? 14.002 7.766 -3.284 1.00 93.75 271 SER A O 1
ATOM 2201 N N . ALA A 1 272 ? 12.057 8.470 -4.126 1.00 94.94 272 ALA A N 1
ATOM 2202 C CA . ALA A 1 272 ? 12.636 9.452 -5.030 1.00 94.94 272 ALA A CA 1
ATOM 2203 C C . ALA A 1 272 ? 12.766 10.815 -4.343 1.00 94.94 272 ALA A C 1
ATOM 2205 O O . ALA A 1 272 ? 11.951 11.172 -3.490 1.00 94.94 272 ALA A O 1
ATOM 2206 N N . ASP A 1 273 ? 13.778 11.592 -4.727 1.00 96.00 273 ASP A N 1
ATOM 2207 C CA . ASP A 1 273 ? 13.872 12.975 -4.268 1.00 96.00 273 ASP A CA 1
ATOM 2208 C C . ASP A 1 273 ? 12.902 13.901 -5.022 1.00 96.00 273 ASP A C 1
ATOM 2210 O O . ASP A 1 273 ? 12.256 13.516 -6.001 1.00 96.00 273 ASP A O 1
ATOM 2214 N N . LYS A 1 274 ? 12.790 15.156 -4.565 1.00 94.94 274 LYS A N 1
ATOM 2215 C CA . LYS A 1 274 ? 11.893 16.140 -5.191 1.00 94.94 274 LYS A CA 1
ATOM 2216 C C . LYS A 1 274 ? 12.209 16.336 -6.677 1.00 94.94 274 LYS A C 1
ATOM 2218 O O . LYS A 1 274 ? 11.286 16.410 -7.481 1.00 94.94 274 LYS A O 1
ATOM 2223 N N . GLY A 1 275 ? 13.490 16.389 -7.048 1.00 96.38 275 GLY A N 1
ATOM 2224 C CA . GLY A 1 275 ? 13.920 16.578 -8.435 1.00 96.38 275 GLY A CA 1
ATOM 2225 C C . GLY A 1 275 ? 13.473 15.433 -9.342 1.00 96.38 275 GLY A C 1
ATOM 2226 O O . GLY A 1 275 ? 12.908 15.676 -10.406 1.00 96.38 275 GLY A O 1
ATOM 2227 N N . ALA A 1 276 ? 13.644 14.192 -8.891 1.00 96.81 276 ALA A N 1
ATOM 2228 C CA . ALA A 1 276 ? 13.158 13.004 -9.576 1.00 96.81 276 ALA A CA 1
ATOM 2229 C C . ALA A 1 276 ? 11.628 13.005 -9.707 1.00 96.81 276 ALA A C 1
ATOM 2231 O O . ALA A 1 276 ? 11.120 12.767 -10.800 1.00 96.81 276 ALA A O 1
ATOM 2232 N N . MET A 1 277 ? 10.891 13.356 -8.648 1.00 95.62 277 MET A N 1
ATOM 2233 C CA . MET A 1 277 ? 9.425 13.455 -8.709 1.00 95.62 277 MET A CA 1
ATOM 2234 C C . MET A 1 277 ? 8.950 14.527 -9.702 1.00 95.62 277 MET A C 1
ATOM 2236 O O . MET A 1 277 ? 8.017 14.279 -10.468 1.00 95.62 277 MET A O 1
ATOM 2240 N N . HIS A 1 278 ? 9.616 15.688 -9.750 1.00 96.25 278 HIS A N 1
ATOM 2241 C CA . HIS A 1 278 ? 9.357 16.707 -10.771 1.00 96.25 278 HIS A CA 1
ATOM 2242 C C . HIS A 1 278 ? 9.633 16.175 -12.181 1.00 96.25 278 HIS A C 1
ATOM 2244 O O . HIS A 1 278 ? 8.815 16.377 -13.074 1.00 96.25 278 HIS A O 1
ATOM 2250 N N . THR A 1 279 ? 10.733 15.444 -12.379 1.00 97.75 279 THR A N 1
ATOM 2251 C CA . THR A 1 279 ? 11.052 14.834 -13.677 1.00 97.75 279 THR A CA 1
ATOM 2252 C C . THR A 1 279 ? 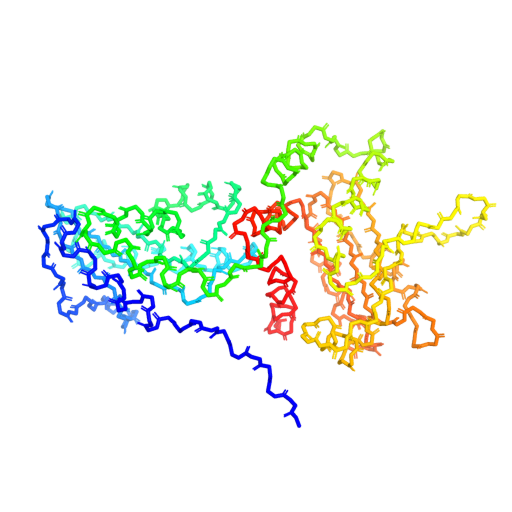10.032 13.767 -14.082 1.00 97.75 279 THR A C 1
ATOM 2254 O O . THR A 1 279 ? 9.651 13.728 -15.247 1.00 97.75 279 THR A O 1
ATOM 2257 N N . CYS A 1 280 ? 9.521 12.942 -13.159 1.00 97.25 280 CYS A N 1
ATOM 2258 C CA . CYS A 1 280 ? 8.435 12.006 -13.475 1.00 97.25 280 CYS A CA 1
ATOM 2259 C C . CYS A 1 280 ? 7.196 12.745 -13.999 1.00 97.25 280 CYS A C 1
ATOM 2261 O O . CYS A 1 280 ? 6.612 12.334 -15.000 1.00 97.25 280 CYS A O 1
ATOM 2263 N N . ARG A 1 281 ? 6.815 13.860 -13.358 1.00 96.19 281 ARG A N 1
ATOM 2264 C CA . ARG A 1 281 ? 5.693 14.700 -13.810 1.00 96.19 281 ARG A CA 1
ATOM 2265 C C . ARG A 1 281 ? 5.955 15.323 -15.175 1.00 96.19 281 ARG A C 1
ATOM 2267 O O . ARG A 1 281 ? 5.078 15.279 -16.026 1.00 96.19 281 ARG A O 1
ATOM 2274 N N . GLU A 1 282 ? 7.148 15.859 -15.399 1.00 96.81 282 GLU A N 1
ATOM 2275 C CA . GLU A 1 282 ? 7.549 16.425 -16.691 1.00 96.81 282 GLU A CA 1
ATOM 2276 C C . GLU A 1 282 ? 7.458 15.377 -17.813 1.00 96.81 282 GLU A C 1
ATOM 2278 O O . GLU A 1 282 ? 6.833 15.624 -18.842 1.00 96.81 282 GLU A O 1
ATOM 2283 N N . GLN A 1 283 ? 7.999 14.173 -17.590 1.00 97.88 283 GLN A N 1
ATOM 2284 C CA . GLN A 1 283 ? 7.932 13.069 -18.553 1.00 97.88 283 GLN A CA 1
ATOM 2285 C C . GLN A 1 283 ? 6.491 12.621 -18.832 1.00 97.88 283 GLN A C 1
ATOM 2287 O O . GLN A 1 283 ? 6.152 12.313 -19.979 1.00 97.88 283 GLN A O 1
ATOM 2292 N N . TRP A 1 284 ? 5.623 12.631 -17.819 1.00 96.94 284 TRP A N 1
ATOM 2293 C CA . TRP A 1 284 ? 4.205 12.346 -18.006 1.00 96.94 284 TRP A CA 1
ATOM 2294 C C . TRP A 1 284 ? 3.498 13.444 -18.809 1.00 96.94 284 TRP A C 1
ATOM 2296 O O . TRP A 1 284 ? 2.861 13.149 -19.815 1.00 96.94 284 TRP A O 1
ATOM 2306 N N . MET A 1 285 ? 3.647 14.708 -18.415 1.00 95.56 285 MET A N 1
ATOM 2307 C CA . MET A 1 285 ? 2.933 15.834 -19.026 1.00 95.56 285 MET A CA 1
ATOM 2308 C C . MET A 1 285 ? 3.368 16.107 -20.468 1.00 95.56 285 MET A C 1
ATOM 2310 O O . MET A 1 285 ? 2.526 16.407 -21.310 1.00 95.56 285 MET A O 1
ATOM 2314 N N . LEU A 1 286 ? 4.667 16.006 -20.763 1.00 96.56 286 LEU A N 1
ATOM 2315 C CA . LEU A 1 286 ? 5.209 16.337 -22.085 1.00 96.56 286 LEU A CA 1
ATOM 2316 C C . LEU A 1 286 ? 5.208 15.151 -23.051 1.00 96.56 286 LEU A C 1
ATOM 2318 O O . LEU A 1 286 ? 5.134 15.344 -24.264 1.00 96.56 286 LEU A O 1
ATOM 2322 N N . HIS A 1 287 ? 5.335 13.925 -22.537 1.00 96.50 287 HIS A N 1
ATOM 2323 C CA . HIS A 1 287 ? 5.570 12.743 -23.373 1.00 96.50 287 HIS A CA 1
ATOM 2324 C C . HIS A 1 287 ? 4.610 11.585 -23.100 1.00 96.50 287 HIS A C 1
ATOM 2326 O O . HIS A 1 287 ? 4.740 10.536 -23.731 1.00 96.50 287 HIS A O 1
ATOM 2332 N N . GLY A 1 288 ? 3.674 11.732 -22.159 1.00 96.62 288 GLY A N 1
ATOM 2333 C CA . GLY A 1 288 ? 2.774 10.654 -21.754 1.00 96.62 288 GLY A CA 1
ATOM 2334 C C . GLY A 1 288 ? 3.499 9.472 -21.107 1.00 96.62 288 GLY A C 1
ATOM 2335 O O . GLY A 1 288 ? 2.949 8.377 -21.067 1.00 96.62 288 GLY A O 1
ATOM 2336 N N . LYS A 1 289 ? 4.739 9.651 -20.628 1.00 97.75 289 LYS A N 1
ATOM 2337 C CA . LYS A 1 289 ? 5.535 8.590 -19.995 1.00 97.75 289 LYS A CA 1
ATOM 2338 C C . LYS A 1 289 ? 5.240 8.536 -18.502 1.00 97.75 289 LYS A C 1
ATOM 2340 O O . LYS A 1 289 ? 5.698 9.385 -17.743 1.00 97.75 289 LYS A O 1
ATOM 2345 N N . MET A 1 290 ? 4.469 7.540 -18.085 1.00 97.88 290 MET A N 1
ATOM 2346 C CA . MET A 1 290 ? 4.104 7.331 -16.690 1.00 97.88 290 MET A CA 1
ATOM 2347 C C . MET A 1 290 ? 5.162 6.462 -16.005 1.00 97.88 290 MET A C 1
ATOM 2349 O O . MET A 1 290 ? 5.286 5.270 -16.288 1.00 97.88 290 MET A O 1
ATOM 2353 N N . ILE A 1 291 ? 5.926 7.072 -15.100 1.00 98.00 291 ILE A N 1
ATOM 2354 C CA . ILE A 1 291 ? 6.998 6.412 -14.348 1.00 98.00 291 ILE A CA 1
ATOM 2355 C C . ILE A 1 291 ? 6.664 6.500 -12.861 1.00 98.00 291 ILE A C 1
ATOM 2357 O O . ILE A 1 291 ? 6.649 7.589 -12.284 1.00 98.00 291 ILE A O 1
ATOM 2361 N N . LEU A 1 292 ? 6.414 5.349 -12.239 1.00 97.81 292 LEU A N 1
ATOM 2362 C CA . LEU A 1 292 ? 6.113 5.246 -10.812 1.00 97.81 292 LEU A CA 1
ATOM 2363 C C . LEU A 1 292 ? 7.312 4.662 -10.055 1.00 97.81 292 LEU A C 1
ATOM 2365 O O . LEU A 1 292 ? 7.930 3.693 -10.492 1.00 97.81 292 LEU A O 1
ATOM 2369 N N . VAL A 1 293 ? 7.641 5.252 -8.906 1.00 97.75 293 VAL A N 1
ATOM 2370 C CA . VAL A 1 293 ? 8.740 4.795 -8.042 1.00 97.75 293 VAL A CA 1
ATOM 2371 C C . VAL A 1 293 ? 8.159 4.056 -6.843 1.00 97.75 293 VAL A C 1
ATOM 2373 O O . VAL A 1 293 ? 7.293 4.604 -6.155 1.00 97.75 293 VAL A O 1
ATOM 2376 N N . PHE A 1 294 ? 8.646 2.846 -6.580 1.00 98.00 294 PHE A N 1
ATOM 2377 C CA . PHE A 1 294 ? 8.249 2.014 -5.444 1.00 98.00 294 PHE A CA 1
ATOM 2378 C C . PHE A 1 294 ? 9.467 1.700 -4.585 1.00 98.00 294 PHE A C 1
ATOM 2380 O O . PHE A 1 294 ? 10.488 1.241 -5.102 1.00 98.00 294 PHE A O 1
ATOM 2387 N N . ASN A 1 295 ? 9.358 1.971 -3.289 1.00 97.25 295 ASN A N 1
ATOM 2388 C CA . ASN A 1 295 ? 10.399 1.660 -2.321 1.00 97.25 295 ASN A CA 1
ATOM 2389 C C . ASN A 1 295 ? 10.155 0.296 -1.643 1.00 97.25 295 ASN A C 1
ATOM 2391 O O . ASN A 1 295 ? 9.178 -0.397 -1.941 1.00 97.25 295 ASN A O 1
ATOM 2395 N N . ASP A 1 296 ? 11.026 -0.076 -0.703 1.00 97.25 296 ASP A N 1
ATOM 2396 C CA . ASP A 1 296 ? 10.875 -1.318 0.059 1.00 97.25 296 ASP A CA 1
ATOM 2397 C C . ASP A 1 296 ? 9.549 -1.364 0.846 1.00 97.25 296 ASP A C 1
ATOM 2399 O O . ASP A 1 296 ? 8.919 -2.417 0.885 1.00 97.25 296 ASP A O 1
ATOM 2403 N N . ASP A 1 297 ? 9.073 -0.246 1.413 1.00 97.00 297 ASP A N 1
ATOM 2404 C CA . ASP A 1 297 ? 7.787 -0.203 2.135 1.00 97.00 297 ASP A CA 1
ATOM 2405 C C . ASP A 1 297 ? 6.603 -0.529 1.215 1.00 97.00 297 ASP A C 1
ATOM 2407 O O . ASP A 1 297 ? 5.688 -1.255 1.608 1.00 97.00 297 ASP A O 1
ATOM 2411 N N . ASP A 1 298 ? 6.640 -0.036 -0.025 1.00 98.12 298 ASP A N 1
ATOM 2412 C CA . ASP A 1 298 ? 5.620 -0.323 -1.027 1.00 98.12 298 ASP A CA 1
ATOM 2413 C C . ASP A 1 298 ? 5.621 -1.815 -1.406 1.00 98.12 298 ASP A C 1
ATOM 2415 O O . ASP A 1 298 ? 4.561 -2.438 -1.481 1.00 98.12 298 ASP A O 1
ATOM 2419 N N . LEU A 1 299 ? 6.803 -2.418 -1.598 1.00 97.56 299 LEU A N 1
ATOM 2420 C CA . LEU A 1 299 ? 6.929 -3.856 -1.870 1.00 97.56 299 LEU A CA 1
ATOM 2421 C C . LEU A 1 299 ? 6.453 -4.702 -0.683 1.00 97.56 299 LEU A C 1
ATOM 2423 O O . LEU A 1 299 ? 5.748 -5.695 -0.874 1.00 97.56 299 LEU A O 1
ATOM 2427 N N . MET A 1 300 ? 6.794 -4.296 0.542 1.00 97.44 300 MET A N 1
ATOM 2428 C CA . MET A 1 300 ? 6.329 -4.948 1.766 1.00 97.44 300 MET A CA 1
ATOM 2429 C C . MET A 1 300 ? 4.806 -4.891 1.880 1.00 97.44 300 MET A C 1
ATOM 2431 O O . MET A 1 300 ? 4.195 -5.898 2.232 1.00 97.44 300 MET A O 1
ATOM 2435 N N . GLN A 1 301 ? 4.189 -3.758 1.532 1.00 97.94 301 GLN A N 1
ATOM 2436 C CA . GLN A 1 301 ? 2.734 -3.614 1.502 1.00 97.94 301 GLN A CA 1
ATOM 2437 C C . GLN A 1 301 ? 2.084 -4.490 0.425 1.00 97.94 301 GLN A C 1
ATOM 2439 O O . GLN A 1 301 ? 1.084 -5.147 0.696 1.00 97.94 301 GLN A O 1
ATOM 2444 N N . MET A 1 302 ? 2.656 -4.568 -0.779 1.00 97.31 302 MET A N 1
ATOM 2445 C CA . MET A 1 302 ? 2.139 -5.458 -1.828 1.00 97.31 302 MET A CA 1
ATOM 2446 C C . MET A 1 302 ? 2.192 -6.936 -1.411 1.00 97.31 302 MET A C 1
ATOM 2448 O O . MET A 1 302 ? 1.248 -7.688 -1.665 1.00 97.31 302 MET A O 1
ATOM 2452 N N . LEU A 1 303 ? 3.282 -7.357 -0.761 1.00 96.38 303 LEU A N 1
ATOM 2453 C CA . LEU A 1 303 ? 3.415 -8.706 -0.202 1.00 96.38 303 LEU A CA 1
ATOM 2454 C C . LEU A 1 303 ? 2.399 -8.947 0.921 1.00 96.38 303 LEU A C 1
ATOM 2456 O O . LEU A 1 303 ? 1.820 -10.029 0.994 1.00 96.38 303 LEU A O 1
ATOM 2460 N N . GLU A 1 304 ? 2.140 -7.935 1.750 1.00 95.12 304 GLU A N 1
ATOM 2461 C CA . GLU A 1 304 ? 1.160 -8.006 2.833 1.00 95.12 304 GLU A CA 1
ATOM 2462 C C . GLU A 1 304 ? -0.271 -8.180 2.320 1.00 95.12 304 GLU A C 1
ATOM 2464 O O . GLU A 1 304 ? -1.001 -9.036 2.826 1.00 95.12 304 GLU A O 1
ATOM 2469 N N . ASN A 1 305 ? -0.643 -7.446 1.267 1.00 93.62 305 ASN A N 1
ATOM 2470 C CA . ASN A 1 305 ? -1.918 -7.635 0.579 1.00 93.62 305 ASN A CA 1
ATOM 2471 C C . ASN A 1 305 ? -2.046 -9.075 0.083 1.00 93.62 305 ASN A C 1
ATOM 2473 O O . ASN A 1 305 ? -3.043 -9.744 0.345 1.00 93.62 305 ASN A O 1
ATOM 2477 N N . ARG A 1 306 ? -1.007 -9.572 -0.604 1.00 90.88 306 ARG A N 1
ATOM 2478 C CA . ARG A 1 306 ? -1.013 -10.919 -1.183 1.00 90.88 306 ARG A CA 1
ATOM 2479 C C . ARG A 1 306 ? -1.184 -11.997 -0.118 1.00 90.88 306 ARG A C 1
ATOM 2481 O O . ARG A 1 306 ? -1.915 -12.957 -0.355 1.00 90.88 306 ARG A O 1
ATOM 2488 N N . LYS A 1 307 ? -0.538 -11.816 1.039 1.00 90.31 307 LYS A N 1
ATOM 2489 C CA . LYS A 1 307 ? -0.631 -12.703 2.205 1.00 90.31 307 LYS A CA 1
ATOM 2490 C C . LYS A 1 307 ? -2.071 -12.828 2.720 1.00 90.31 307 LYS A C 1
ATOM 2492 O O . LYS A 1 307 ? -2.480 -13.926 3.076 1.00 90.31 307 LYS A O 1
ATOM 2497 N N . HIS A 1 308 ? -2.838 -11.738 2.684 1.00 87.12 308 HIS A N 1
ATOM 2498 C CA . HIS A 1 308 ? -4.237 -11.679 3.130 1.00 87.12 308 HIS A CA 1
ATOM 2499 C C . HIS A 1 308 ? -5.260 -11.877 1.997 1.00 87.12 308 HIS A C 1
ATOM 2501 O O . HIS A 1 308 ? -6.446 -11.622 2.174 1.00 87.12 308 HIS A O 1
ATOM 2507 N N . GLY A 1 309 ? -4.823 -12.322 0.813 1.00 85.50 309 GLY A N 1
ATOM 2508 C CA . GLY A 1 309 ? -5.708 -12.542 -0.337 1.00 85.50 309 GLY A CA 1
ATOM 2509 C C . GLY A 1 309 ? -6.179 -11.264 -1.043 1.00 85.50 309 GLY A C 1
ATOM 2510 O O . GLY A 1 309 ? -6.947 -11.355 -2.003 1.00 85.50 309 GLY A O 1
ATOM 2511 N N . GLN A 1 310 ? -5.688 -10.096 -0.627 1.00 88.31 310 GLN A N 1
ATOM 2512 C CA . GLN A 1 310 ? -6.018 -8.796 -1.207 1.00 88.31 310 GLN A CA 1
ATOM 2513 C C . GLN A 1 310 ? -5.205 -8.525 -2.479 1.00 88.31 310 GLN A C 1
ATOM 2515 O O . GLN A 1 310 ? -4.097 -9.040 -2.651 1.00 88.31 310 GLN A O 1
ATOM 2520 N N . ASP A 1 311 ? -5.731 -7.679 -3.369 1.00 90.56 311 ASP A N 1
ATOM 2521 C CA . ASP A 1 311 ? -5.061 -7.325 -4.625 1.00 90.56 311 ASP A CA 1
ATOM 2522 C C . ASP A 1 311 ? -3.796 -6.473 -4.368 1.00 90.56 311 ASP A C 1
ATOM 2524 O O . ASP A 1 311 ? -3.895 -5.324 -3.915 1.00 90.56 311 ASP A O 1
ATOM 2528 N N . PRO A 1 312 ? -2.584 -6.966 -4.692 1.00 94.50 312 PRO A N 1
ATOM 2529 C CA . PRO A 1 312 ? -1.361 -6.180 -4.544 1.00 94.50 312 PRO A CA 1
ATOM 2530 C C . PRO A 1 312 ? -1.322 -4.950 -5.457 1.00 94.50 312 PRO A C 1
ATOM 2532 O O . PRO A 1 312 ? -0.633 -3.974 -5.157 1.00 94.50 312 PRO A O 1
ATOM 2535 N N . ALA A 1 313 ? -2.075 -4.958 -6.563 1.00 95.62 313 ALA A N 1
ATOM 2536 C CA . ALA A 1 313 ? -2.127 -3.831 -7.484 1.00 95.62 313 ALA A CA 1
ATOM 2537 C C . ALA A 1 313 ? -2.846 -2.606 -6.895 1.00 95.62 313 ALA A C 1
ATOM 2539 O O . ALA A 1 313 ? -2.723 -1.511 -7.444 1.00 95.62 313 ALA A O 1
ATOM 2540 N N . MET A 1 314 ? -3.523 -2.743 -5.747 1.00 94.25 314 MET A N 1
ATOM 2541 C CA . MET A 1 314 ? -4.064 -1.601 -5.006 1.00 94.25 314 MET A CA 1
ATOM 2542 C C . MET A 1 314 ? -2.987 -0.580 -4.630 1.00 94.25 314 MET A C 1
ATOM 2544 O O . MET A 1 314 ? -3.226 0.616 -4.768 1.00 94.25 314 MET A O 1
ATOM 2548 N N . VAL A 1 315 ? -1.776 -1.014 -4.265 1.00 97.25 315 VAL A N 1
ATOM 2549 C CA . VAL A 1 315 ? -0.655 -0.094 -3.989 1.00 97.25 315 VAL A CA 1
ATOM 2550 C C . VAL A 1 315 ? -0.307 0.734 -5.234 1.00 97.25 315 VAL A C 1
ATOM 2552 O O . VAL A 1 315 ? -0.063 1.939 -5.146 1.00 97.25 315 VAL A O 1
ATOM 2555 N N . ILE A 1 316 ? -0.329 0.105 -6.416 1.00 97.69 316 ILE A N 1
ATOM 2556 C CA . ILE A 1 316 ? -0.049 0.763 -7.701 1.00 97.69 316 ILE A CA 1
ATOM 2557 C C . ILE A 1 316 ? -1.152 1.769 -8.032 1.00 97.69 316 ILE A C 1
ATOM 2559 O O . ILE A 1 316 ? -0.838 2.904 -8.387 1.00 97.69 316 ILE A O 1
ATOM 2563 N N . ARG A 1 317 ? -2.427 1.381 -7.884 1.00 96.50 317 ARG A N 1
ATOM 2564 C CA . ARG A 1 317 ? -3.581 2.274 -8.090 1.00 96.50 317 ARG A CA 1
ATOM 2565 C C . ARG A 1 317 ? -3.487 3.516 -7.224 1.00 96.50 317 ARG A C 1
ATOM 2567 O O . ARG A 1 317 ? -3.545 4.623 -7.743 1.00 96.50 317 ARG A O 1
ATOM 2574 N N . GLN A 1 318 ? -3.256 3.337 -5.926 1.00 96.25 318 GLN A N 1
ATOM 2575 C CA . GLN A 1 318 ? -3.178 4.464 -5.006 1.00 96.25 318 GLN A CA 1
ATOM 2576 C C . GLN A 1 318 ? -2.006 5.383 -5.335 1.00 96.25 318 GLN A C 1
ATOM 2578 O O . GLN A 1 318 ? -2.175 6.595 -5.335 1.00 96.25 318 GLN A O 1
ATOM 2583 N N . LYS A 1 319 ? -0.837 4.845 -5.707 1.00 97.00 319 LYS A N 1
ATOM 2584 C CA . LYS A 1 319 ? 0.277 5.683 -6.178 1.00 97.00 319 LYS A CA 1
ATOM 2585 C C . LYS A 1 319 ? -0.022 6.416 -7.475 1.00 97.00 319 LYS A C 1
ATOM 2587 O O . LYS A 1 319 ? 0.403 7.558 -7.626 1.00 97.00 319 LYS A O 1
ATOM 2592 N N . LEU A 1 320 ? -0.723 5.779 -8.407 1.00 96.88 320 LEU A N 1
ATOM 2593 C CA . LEU A 1 320 ? -1.154 6.413 -9.646 1.00 96.88 320 LEU A CA 1
ATOM 2594 C C . LEU A 1 320 ? -2.131 7.564 -9.360 1.00 96.88 320 LEU A C 1
ATOM 2596 O O . LEU A 1 320 ? -1.965 8.654 -9.902 1.00 96.88 320 LEU A O 1
ATOM 2600 N N . GLU A 1 321 ? -3.110 7.349 -8.484 1.00 95.50 321 GLU A N 1
ATOM 2601 C CA . GLU A 1 321 ? -4.044 8.379 -8.014 1.00 95.50 321 GLU A CA 1
ATOM 2602 C C . GLU A 1 321 ? -3.304 9.519 -7.307 1.00 95.50 321 GLU A C 1
ATOM 2604 O O . GLU A 1 321 ? -3.470 10.680 -7.672 1.00 95.50 321 GLU A O 1
ATOM 2609 N N . ASP A 1 322 ? -2.423 9.195 -6.358 1.00 94.44 322 ASP A N 1
ATOM 2610 C CA . ASP A 1 322 ? -1.620 10.169 -5.617 1.00 94.44 322 ASP A CA 1
ATOM 2611 C C . ASP A 1 322 ? -0.738 10.996 -6.565 1.00 94.44 322 ASP A C 1
ATOM 2613 O O . ASP A 1 322 ? -0.554 12.196 -6.350 1.00 94.44 322 ASP A O 1
ATOM 2617 N N . PHE A 1 323 ? -0.205 10.375 -7.623 1.00 94.88 323 PHE A N 1
ATOM 2618 C CA . PHE A 1 323 ? 0.578 11.047 -8.658 1.00 94.88 323 PHE A CA 1
ATOM 2619 C C . PHE A 1 323 ? -0.280 11.991 -9.506 1.00 94.88 323 PHE A C 1
ATOM 2621 O O . PHE A 1 323 ? 0.152 13.104 -9.793 1.00 94.88 323 PHE A O 1
ATOM 2628 N N . ARG A 1 324 ? -1.494 11.574 -9.889 1.00 92.06 324 ARG A N 1
ATOM 2629 C CA . ARG A 1 324 ? -2.410 12.385 -10.709 1.00 92.06 324 ARG A CA 1
ATOM 2630 C C . ARG A 1 324 ? -3.039 13.545 -9.944 1.00 92.06 324 ARG A C 1
ATOM 2632 O O . ARG A 1 324 ? -3.247 14.600 -10.529 1.00 92.06 324 ARG A O 1
ATOM 2639 N N . LEU A 1 325 ? -3.376 13.330 -8.674 1.00 89.00 325 LEU A N 1
ATOM 2640 C CA . LEU A 1 325 ? -4.048 14.309 -7.813 1.00 89.00 325 LEU A CA 1
ATOM 2641 C C . LEU A 1 325 ? -3.064 15.199 -7.055 1.00 89.00 325 LEU A C 1
ATOM 2643 O O . LEU A 1 325 ? -3.428 16.277 -6.593 1.00 89.00 325 LEU A O 1
ATOM 2647 N N . GLY A 1 326 ? -1.820 14.749 -6.884 1.00 76.00 326 GLY A N 1
ATOM 2648 C CA . GLY A 1 326 ? -0.751 15.592 -6.373 1.00 76.00 326 GLY A CA 1
ATOM 2649 C C . GLY A 1 326 ? -0.389 16.645 -7.411 1.00 76.00 326 GLY A C 1
ATOM 2650 O O . GLY A 1 326 ? 0.458 16.373 -8.259 1.00 76.00 326 GLY A O 1
ATOM 2651 N N . VAL A 1 327 ? -1.008 17.823 -7.319 1.00 46.47 327 VAL A N 1
ATOM 2652 C CA . VAL A 1 327 ? -0.535 19.063 -7.955 1.00 46.47 327 VAL A CA 1
ATOM 2653 C C . VAL A 1 327 ? 0.722 19.530 -7.230 1.00 46.47 327 VAL A C 1
ATOM 2655 O O . VAL A 1 327 ? 0.683 19.613 -5.985 1.00 46.47 327 VAL A O 1
#

Sequence (327 aa):
MPEEPAPRYSELQLTQLLQKIIPRAFDVELASEVRLPKPLRMRVDIAFERAGTLTLVEVRGSTPQTDRRIRELIWRLDKYRSALEEDGAAETPLTVVLAIPGSLSATFVQRLRASNIVLWDQDEITRIAAKAGFLSDAHEFFSAEQTAPRSVSQAEEMQRRLARIKCGRDHWPLYQRFCGEVLEYLFTPPLNKPISESADIPRVNRRDFAIPNYATAGFWQFMREHYRADFLVVDAKNFCGYVKKEHILQIANYLSVHKTGLFAFILTRNSADKGAMHTCREQWMLHGKMILVFNDDDLMQMLENRKHGQDPAMVIRQKLEDFRLGV

Organism: NCBI:txid2593070